Protein 3G16 (pdb70)

InterPro domains:
  IPR032710 NTF2-like domain superfamily [SSF54427] (7-124)
  IPR037401 SnoaL-like domain [PF12680] (15-118)

CATH classification: 3.10.450.50

B-factor: mean 20.7, std 8.96, range [9.07, 68.37]

Radius of gyration: 18.79 Å; Cα contacts (8 Å, |Δi|>4): 728; chains: 2; bounding box: 49×52×44 Å

Structure (mmCIF, N/CA/C/O backbone):
data_3G16
#
_entry.id   3G16
#
_cell.length_a   48.560
_cell.length_b   68.450
_cell.length_c   107.460
_cell.angle_alpha   90.000
_cell.angle_beta   90.000
_cell.angle_gamma   90.000
#
_symmetry.space_group_name_H-M   'P 21 21 21'
#
loop_
_entity.id
_entity.type
_entity.pdbx_description
1 polymer 'uncharacterized protein with cystatin-like fold'
2 non-polymer 'UNKNOWN LIGAND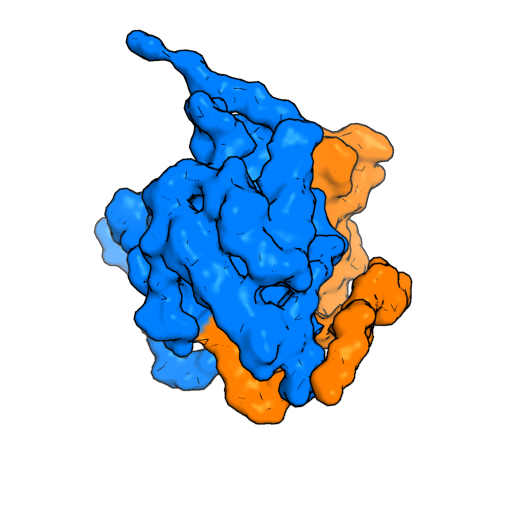'
3 non-polymer 'CHLORIDE ION'
4 non-polymer GLYCEROL
5 water water
#
loop_
_atom_site.group_PDB
_atom_site.id
_atom_site.type_symbol
_atom_site.label_atom_id
_atom_site.label_alt_id
_atom_site.label_comp_id
_atom_site.label_asym_id
_atom_site.label_entity_id
_atom_site.label_seq_id
_atom_site.pdbx_PDB_ins_code
_atom_site.Cartn_x
_atom_site.Cartn_y
_atom_site.Cartn_z
_atom_site.occupancy
_atom_site.B_iso_or_equiv
_atom_site.auth_seq_id
_atom_site.auth_comp_id
_atom_site.auth_asym_id
_atom_site.auth_atom_id
_atom_site.pdbx_PDB_model_num
ATOM 1 N N . GLY A 1 1 ? 45.809 68.222 -0.206 1.00 33.42 0 GLY A N 1
ATOM 2 C CA . GLY A 1 1 ? 44.365 68.563 -0.061 1.00 31.82 0 GLY A CA 1
ATOM 3 C C . GLY A 1 1 ? 43.438 67.517 -0.653 1.00 31.29 0 GLY A C 1
ATOM 4 O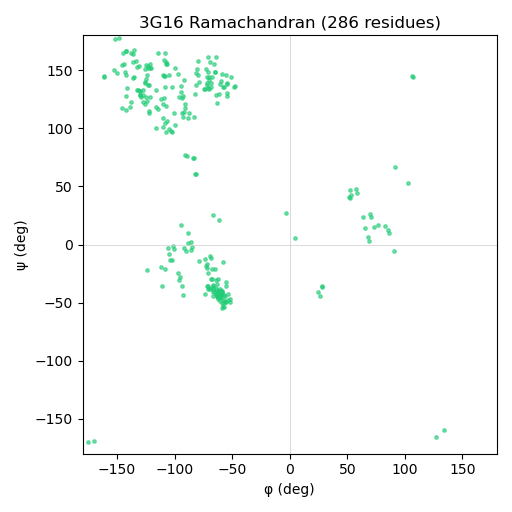 O . GLY A 1 1 ? 43.873 66.554 -1.271 1.00 31.10 0 GLY A O 1
ATOM 13 N N . THR A 1 3 ? 38.862 66.964 -1.797 1.00 24.37 2 THR A N 1
ATOM 14 C CA . THR A 1 3 ? 37.545 67.555 -1.936 1.00 22.98 2 THR A CA 1
ATOM 15 C C . THR A 1 3 ? 36.536 66.467 -1.560 1.00 22.40 2 THR A C 1
ATOM 16 O O . THR A 1 3 ? 36.514 65.392 -2.176 1.00 21.95 2 THR A O 1
ATOM 20 N N . ALA A 1 4 ? 35.757 66.681 -0.500 1.00 22.97 3 ALA A N 1
ATOM 21 C CA . ALA A 1 4 ? 34.772 65.701 -0.064 1.00 22.96 3 ALA A CA 1
ATOM 22 C C . ALA A 1 4 ? 33.718 65.515 -1.140 1.00 20.50 3 ALA A C 1
ATOM 23 O O . ALA A 1 4 ? 33.100 66.485 -1.542 1.00 22.10 3 ALA A O 1
ATOM 25 N N . PRO A 1 5 ? 33.523 64.274 -1.646 1.00 17.33 4 PRO A N 1
ATOM 26 C CA . PRO A 1 5 ? 32.451 64.126 -2.668 1.00 14.99 4 PRO A CA 1
ATOM 27 C C . PRO A 1 5 ? 31.074 64.519 -2.152 1.00 14.62 4 PRO A C 1
ATOM 28 O O . PRO A 1 5 ? 30.722 64.191 -1.018 1.00 14.68 4 PRO A O 1
ATOM 32 N N . THR A 1 6 ? 30.297 65.182 -3.008 1.00 13.08 5 THR A N 1
ATOM 33 C CA . THR A 1 6 ? 28.893 65.422 -2.732 1.00 14.40 5 THR A CA 1
ATOM 34 C C . THR A 1 6 ? 28.113 64.265 -3.340 1.00 13.71 5 THR A C 1
ATOM 35 O O . THR A 1 6 ? 28.115 64.078 -4.562 1.00 13.97 5 THR A O 1
ATOM 39 N N . LEU A 1 7 ? 27.500 63.496 -2.467 1.00 13.26 6 LEU A N 1
ATOM 40 C CA . LEU A 1 7 ? 26.603 62.433 -2.898 1.00 13.17 6 LEU A CA 1
ATOM 41 C C . LEU A 1 7 ? 25.268 63.071 -3.269 1.00 15.76 6 LEU A C 1
ATOM 42 O O . LEU A 1 7 ? 24.798 63.990 -2.566 1.00 16.03 6 LEU A O 1
ATOM 47 N N . SER A 1 8 ? 24.643 62.608 -4.345 1.00 14.13 7 SER A N 1
ATOM 48 C CA . SER A 1 8 ? 23.311 63.098 -4.691 1.00 15.03 7 SER A CA 1
ATOM 49 C C . SER A 1 8 ? 22.275 62.616 -3.700 1.00 15.76 7 SER A C 1
ATOM 50 O O . SER A 1 8 ? 22.437 61.585 -3.026 1.00 15.89 7 SER A O 1
ATOM 53 N N . ARG A 1 9 ? 21.171 63.337 -3.608 1.00 16.10 8 ARG A N 1
ATOM 54 C CA A ARG A 1 9 ? 20.047 62.939 -2.770 0.25 15.95 8 ARG A CA 1
ATOM 55 C CA B ARG A 1 9 ? 20.078 62.931 -2.752 0.25 16.35 8 ARG A CA 1
ATOM 56 C CA C ARG A 1 9 ? 20.095 62.896 -2.730 0.50 17.84 8 ARG A CA 1
ATOM 57 C C . ARG A 1 9 ? 19.570 61.552 -3.199 1.00 16.08 8 ARG A C 1
ATOM 58 O O . ARG A 1 9 ? 19.313 60.681 -2.391 1.00 16.01 8 ARG A O 1
ATOM 80 N N . ALA A 1 10 ? 19.421 61.375 -4.504 1.00 14.83 9 ALA A N 1
ATOM 81 C CA . ALA A 1 10 ? 18.941 60.113 -5.074 1.00 14.99 9 ALA A CA 1
ATOM 82 C C . ALA A 1 10 ? 19.832 58.941 -4.709 1.00 16.25 9 ALA A C 1
ATOM 83 O O . ALA A 1 10 ? 19.357 57.848 -4.449 1.00 15.57 9 ALA A O 1
ATOM 85 N N . ALA A 1 11 ? 21.143 59.157 -4.752 1.00 14.89 10 ALA A N 1
ATOM 86 C CA . ALA A 1 11 ? 22.079 58.087 -4.407 1.00 14.46 10 ALA A CA 1
ATOM 87 C C . ALA A 1 11 ? 21.910 57.632 -2.980 1.00 14.42 10 ALA A C 1
ATOM 88 O O . ALA A 1 11 ? 21.989 56.451 -2.677 1.00 14.84 10 ALA A O 1
ATOM 98 N N . GLU A 1 13 ? 19.214 58.040 -1.095 1.00 15.09 12 GLU A N 1
ATOM 99 C CA . GLU A 1 13 ? 17.908 57.409 -0.950 1.00 16.38 12 GLU A CA 1
ATOM 100 C C . GLU A 1 13 ? 17.947 55.971 -1.441 1.00 15.81 12 GLU A C 1
ATOM 101 O O . GLU A 1 13 ? 17.357 55.095 -0.824 1.00 15.61 12 GLU A O 1
ATOM 107 N N . LYS A 1 14 ? 18.630 55.721 -2.553 1.00 15.30 13 LYS A N 1
ATOM 108 C CA A LYS A 1 14 ? 18.717 54.386 -3.125 0.50 15.25 13 LYS A CA 1
ATOM 109 C CA B LYS A 1 14 ? 18.691 54.380 -3.117 0.50 16.23 13 LYS A CA 1
ATOM 110 C C . LYS A 1 14 ? 19.390 53.421 -2.173 1.00 14.66 13 LYS A C 1
ATOM 111 O O . LYS A 1 14 ? 18.916 52.287 -1.994 1.00 14.77 13 LYS A O 1
ATOM 122 N N . VAL A 1 15 ? 20.504 53.833 -1.553 1.00 14.74 14 VAL A N 1
ATOM 123 C CA . VAL A 1 15 ? 21.144 52.946 -0.593 1.00 12.97 14 VAL A CA 1
ATOM 124 C C . VAL A 1 15 ? 20.254 52.662 0.619 1.00 13.91 14 VAL A C 1
ATOM 125 O O . VAL A 1 15 ? 20.125 51.512 1.069 1.00 14.01 14 VAL A O 1
ATOM 129 N N . ILE A 1 16 ? 19.589 53.689 1.138 1.00 13.69 15 ILE A N 1
ATOM 130 C CA . ILE A 1 16 ? 18.714 53.509 2.289 1.00 13.35 15 ILE A CA 1
ATOM 131 C C . ILE A 1 16 ? 17.556 52.565 1.971 1.00 13.81 15 ILE A C 1
ATOM 132 O O . ILE A 1 16 ? 17.256 51.637 2.741 1.00 14.19 15 ILE A O 1
ATOM 137 N N . ARG A 1 17 ? 16.943 52.739 0.818 1.00 13.81 16 ARG A N 1
ATOM 138 C CA A ARG A 1 17 ? 15.818 51.886 0.519 0.50 13.35 16 ARG A CA 1
ATOM 139 C CA B ARG A 1 17 ? 15.833 51.894 0.458 0.50 14.94 16 ARG A CA 1
ATOM 140 C C . ARG A 1 17 ? 16.283 50.418 0.243 1.00 12.73 16 ARG A C 1
ATOM 141 O O . ARG A 1 17 ? 15.566 49.445 0.562 1.00 15.38 16 ARG A O 1
ATOM 156 N N . THR A 1 18 ? 17.456 50.269 -0.387 1.00 13.17 17 THR A N 1
ATOM 157 C CA . THR A 1 18 ? 17.997 48.946 -0.607 1.00 13.69 17 THR A CA 1
ATOM 158 C C . THR A 1 18 ? 18.238 48.251 0.759 1.00 13.71 17 THR A C 1
ATOM 159 O O . THR A 1 18 ? 18.009 47.079 0.952 1.00 14.31 17 THR A O 1
ATOM 163 N N . TYR A 1 19 ? 18.757 49.016 1.718 1.00 13.89 18 TYR A N 1
ATOM 164 C CA . TYR A 1 19 ? 19.044 48.528 3.051 1.00 13.76 18 TYR A CA 1
ATOM 165 C C . TYR A 1 19 ? 17.759 47.992 3.707 1.00 12.62 18 TYR A C 1
ATOM 166 O O . TYR A 1 19 ? 17.725 46.891 4.205 1.00 13.84 18 TYR A O 1
ATOM 175 N N . TYR A 1 20 ? 16.732 48.845 3.734 1.00 13.33 19 TYR A N 1
ATOM 176 C CA . TYR A 1 20 ? 15.441 48.442 4.330 1.00 13.82 19 TYR A CA 1
ATOM 177 C C . TYR A 1 20 ? 14.830 47.253 3.604 1.00 13.34 19 TYR A C 1
ATOM 178 O O . TYR A 1 20 ? 14.274 46.378 4.222 1.00 14.43 19 TYR A O 1
ATOM 187 N N . ASP A 1 21 ? 14.952 47.221 2.280 1.00 13.10 20 ASP A N 1
ATOM 188 C CA . ASP A 1 21 ? 14.494 46.047 1.513 1.00 13.62 20 ASP A CA 1
ATOM 189 C C . ASP A 1 21 ? 15.212 44.809 2.023 1.00 12.84 20 ASP A C 1
ATOM 190 O O . ASP A 1 21 ? 14.640 43.774 2.266 1.00 14.17 20 ASP A O 1
ATOM 195 N N . GLY A 1 22 ? 16.520 44.918 2.119 1.00 14.78 21 GLY A N 1
ATOM 196 C CA . GLY A 1 22 ? 17.333 43.811 2.589 1.00 14.70 21 GLY A CA 1
ATOM 197 C C . GLY A 1 22 ? 16.966 43.360 3.989 1.00 14.31 21 GLY A C 1
ATOM 198 O O . GLY A 1 22 ? 16.977 42.168 4.295 1.00 13.91 21 GLY A O 1
ATOM 199 N N . CYS A 1 23 ? 16.679 44.327 4.851 1.00 14.81 22 CYS A N 1
ATOM 200 C CA . CYS A 1 23 ? 16.193 43.994 6.192 1.00 14.00 22 CYS A CA 1
ATOM 201 C C . CYS A 1 23 ? 14.924 43.147 6.110 1.00 13.69 22 CYS A C 1
ATOM 202 O O . CYS A 1 23 ? 14.849 42.065 6.672 1.00 13.93 22 CYS A O 1
ATOM 205 N N . ASN A 1 24 ? 13.917 43.630 5.371 1.00 13.38 23 ASN A N 1
ATOM 206 C CA . ASN A 1 24 ? 12.658 42.875 5.298 1.00 13.27 23 ASN A CA 1
ATOM 207 C C . ASN A 1 24 ? 12.808 41.522 4.640 1.00 12.95 23 ASN A C 1
ATOM 208 O O . ASN A 1 24 ? 12.112 40.575 4.983 1.00 13.05 23 ASN A O 1
ATOM 213 N N . GLU A 1 25 ? 13.753 41.436 3.700 1.00 12.63 24 GLU A N 1
ATOM 214 C CA . GLU A 1 25 ? 14.016 40.209 2.947 1.00 14.58 24 GLU A CA 1
ATOM 215 C C . GLU A 1 25 ? 14.964 39.267 3.681 1.00 16.06 24 GLU A C 1
ATOM 216 O O . GLU A 1 25 ? 15.256 38.164 3.156 1.00 16.54 24 GLU A O 1
ATOM 222 N N . ALA A 1 26 ? 15.460 39.670 4.843 1.00 15.27 25 ALA A N 1
ATOM 223 C CA . ALA A 1 26 ? 16.417 38.837 5.556 1.00 16.20 25 ALA A CA 1
ATOM 224 C C . ALA A 1 26 ? 17.580 38.431 4.639 1.00 17.33 25 ALA A C 1
ATOM 225 O O . ALA A 1 26 ? 18.035 37.297 4.635 1.00 17.82 25 ALA A O 1
ATOM 227 N N . ASP A 1 27 ? 18.047 39.371 3.829 1.00 16.19 26 ASP A N 1
ATOM 228 C CA . ASP A 1 27 ? 19.094 39.131 2.818 1.00 15.75 26 ASP A CA 1
ATOM 229 C C . ASP A 1 27 ? 20.357 39.778 3.303 1.00 16.59 26 ASP A C 1
ATOM 230 O O . ASP A 1 27 ? 20.551 40.989 3.134 1.00 15.35 26 ASP A O 1
ATOM 235 N N . GLU A 1 28 ? 21.228 39.000 3.930 1.00 16.29 27 GLU A N 1
ATOM 236 C CA A GLU A 1 28 ? 22.458 39.539 4.509 0.50 15.88 27 GLU A CA 1
ATOM 237 C CA B GLU A 1 28 ? 22.465 39.534 4.490 0.50 17.22 27 GLU A CA 1
ATOM 238 C C . GLU A 1 28 ? 23.367 40.164 3.464 1.00 16.04 27 GLU A C 1
ATOM 239 O O . GLU A 1 28 ? 23.892 41.249 3.688 1.00 16.41 27 GLU A O 1
ATOM 250 N N . ALA A 1 29 ? 23.529 39.512 2.328 1.00 16.97 28 ALA A N 1
ATOM 251 C CA . ALA A 1 29 ? 24.373 40.070 1.283 1.00 16.61 28 ALA A CA 1
ATOM 252 C C . ALA A 1 29 ? 23.875 41.440 0.808 1.00 16.85 28 ALA A C 1
ATOM 253 O O . ALA A 1 29 ? 24.655 42.372 0.599 1.00 16.58 28 ALA A O 1
ATOM 255 N N . LYS A 1 30 ? 22.565 41.566 0.637 1.00 16.26 29 LYS A N 1
ATOM 256 C CA A LYS A 1 30 ? 21.988 42.826 0.168 0.50 15.18 29 LYS A CA 1
ATOM 257 C CA B LYS A 1 30 ? 21.988 42.793 0.179 0.50 15.60 29 LYS A CA 1
ATOM 258 C C . LYS A 1 30 ? 22.243 43.905 1.209 1.00 15.54 29 LYS A C 1
ATOM 259 O O . LYS A 1 30 ? 22.662 45.027 0.859 1.00 16.52 29 LYS A O 1
ATOM 278 N N . ILE A 1 32 ? 24.636 44.005 3.575 1.00 14.83 31 ILE A N 1
ATOM 279 C CA . ILE A 1 32 ? 26.054 44.270 3.713 1.00 14.84 31 ILE A CA 1
ATOM 280 C C . ILE A 1 32 ? 26.563 45.227 2.640 1.00 14.65 31 ILE A C 1
ATOM 281 O O . ILE A 1 32 ? 27.431 46.081 2.902 1.00 15.60 31 ILE A O 1
ATOM 286 N N . ALA A 1 33 ? 25.998 45.107 1.434 1.00 15.76 32 ALA A N 1
ATOM 287 C CA . ALA A 1 33 ? 26.410 45.940 0.299 1.00 16.83 32 ALA A CA 1
ATOM 288 C C . ALA A 1 33 ? 26.029 47.411 0.451 1.00 14.85 32 ALA A C 1
ATOM 289 O O . ALA A 1 33 ? 26.485 48.261 -0.315 1.00 17.45 32 ALA A O 1
ATOM 291 N N . CYS A 1 34 ? 25.185 47.715 1.446 1.00 13.28 33 CYS A N 1
ATOM 292 C CA . CYS A 1 34 ? 24.789 49.090 1.670 1.00 14.46 33 CYS A CA 1
ATOM 293 C C . CYS A 1 34 ? 25.675 49.862 2.633 1.00 14.14 33 CYS A C 1
ATOM 294 O O . CYS A 1 34 ? 25.452 51.049 2.864 1.00 14.43 33 CYS A O 1
ATOM 297 N N . PHE A 1 35 ? 26.631 49.149 3.231 1.00 14.44 34 PHE A N 1
ATOM 298 C CA . PHE A 1 35 ? 27.523 49.713 4.234 1.00 13.50 34 PHE A CA 1
ATOM 299 C C . PHE A 1 35 ? 28.990 49.603 3.916 1.00 15.24 34 PHE A C 1
ATOM 300 O O . PHE A 1 35 ? 29.404 48.656 3.245 1.00 14.89 34 PHE A O 1
ATOM 308 N N . VAL A 1 36 ? 29.791 50.509 4.441 1.00 15.20 35 VAL A N 1
ATOM 309 C CA . VAL A 1 36 ? 31.228 50.251 4.515 1.00 15.14 35 VAL A CA 1
ATOM 310 C C . VAL A 1 36 ? 31.378 49.049 5.489 1.00 15.84 35 VAL A C 1
ATOM 311 O O . VAL A 1 36 ? 30.599 48.907 6.439 1.00 14.65 35 VAL A O 1
ATOM 315 N N . PRO A 1 37 ? 32.383 48.196 5.298 1.00 15.60 36 PRO A N 1
ATOM 316 C CA . PRO A 1 37 ? 32.502 46.992 6.155 1.00 15.79 36 PRO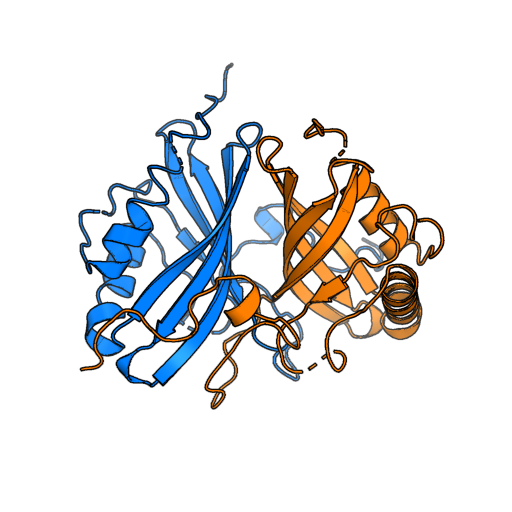 A CA 1
ATOM 317 C C . PRO A 1 37 ? 32.536 47.256 7.640 1.00 15.39 36 PRO A C 1
ATOM 318 O O . PRO A 1 37 ? 31.982 46.449 8.420 1.00 17.93 36 PRO A O 1
ATOM 322 N N . GLU A 1 38 ? 33.154 48.344 8.038 1.00 16.16 37 GLU A N 1
ATOM 323 C CA . GLU A 1 38 ? 33.311 48.678 9.435 1.00 17.34 37 GLU A CA 1
ATOM 324 C C . GLU A 1 38 ? 32.155 49.489 10.029 1.00 16.83 37 GLU A C 1
ATOM 325 O O . GLU A 1 38 ? 32.279 49.986 11.163 1.00 16.72 37 GLU A O 1
ATOM 331 N N . ALA A 1 39 ? 31.055 49.639 9.297 1.00 15.86 38 ALA A N 1
ATOM 332 C CA . ALA A 1 39 ? 29.952 50.433 9.799 1.00 15.27 38 ALA A CA 1
ATOM 333 C C . ALA A 1 39 ? 29.472 49.935 11.162 1.00 15.12 38 ALA A C 1
ATOM 334 O O . ALA A 1 39 ? 29.477 48.734 11.436 1.00 15.56 38 ALA A O 1
ATOM 336 N N . VAL A 1 40 ? 29.041 50.884 11.981 1.00 14.74 39 VAL A N 1
ATOM 337 C CA . VAL A 1 40 ? 28.509 50.580 13.323 1.00 14.27 39 VAL A CA 1
ATOM 338 C C . VAL A 1 40 ? 27.077 51.118 13.420 1.00 15.63 39 VAL A C 1
ATOM 339 O O . VAL A 1 40 ? 26.764 52.231 12.974 1.00 14.98 39 VAL A O 1
ATOM 343 N N . HIS A 1 41 ? 26.195 50.321 14.009 1.00 14.67 40 HIS A N 1
ATOM 344 C CA . HIS A 1 41 ? 24.817 50.739 14.343 1.00 13.11 40 HIS A CA 1
ATOM 345 C C . HIS A 1 41 ? 24.736 50.875 15.862 1.00 14.28 40 HIS A C 1
ATOM 346 O O . HIS A 1 41 ? 25.124 49.950 16.615 1.00 14.33 40 HIS A O 1
ATOM 353 N N . TYR A 1 42 ? 24.290 52.036 16.329 1.00 13.21 41 TYR A N 1
ATOM 354 C CA . TYR A 1 42 ? 24.099 52.318 17.749 1.00 13.12 41 TYR A CA 1
ATOM 355 C C . TYR A 1 42 ? 22.618 52.351 18.045 1.00 13.25 41 TYR A C 1
ATOM 356 O O . TYR A 1 42 ? 21.779 52.708 17.189 1.00 13.63 41 TYR A O 1
ATOM 365 N N . PHE A 1 43 ? 22.326 52.086 19.323 1.00 14.51 42 PHE A N 1
ATOM 366 C CA . PHE A 1 43 ? 20.962 52.000 19.850 1.00 14.50 42 PHE A CA 1
ATOM 367 C C . PHE A 1 43 ? 20.936 52.603 21.236 1.00 14.92 42 PHE A C 1
ATOM 368 O O . PHE A 1 43 ? 21.973 52.771 21.841 1.00 14.46 42 PHE A O 1
ATOM 376 N N . PRO A 1 44 ? 19.726 52.855 21.741 1.00 14.50 43 PRO A N 1
ATOM 377 C CA . PRO A 1 44 ? 19.705 53.274 23.143 1.00 14.96 43 PRO A CA 1
ATOM 378 C C . PRO A 1 44 ? 20.486 52.324 24.040 1.00 16.52 43 PRO A C 1
ATOM 379 O O . PRO A 1 44 ? 20.422 51.088 23.838 1.00 16.06 43 PRO A O 1
ATOM 383 N N . ALA A 1 45 ? 21.161 52.833 25.062 1.00 17.46 44 ALA A N 1
ATOM 384 C CA . ALA A 1 45 ? 21.899 51.953 25.987 1.00 19.36 44 ALA A CA 1
ATOM 385 C C . ALA A 1 45 ? 20.846 51.022 26.619 1.00 17.86 44 ALA A C 1
ATOM 386 O O . ALA A 1 45 ? 19.694 51.427 26.914 1.00 19.28 44 ALA A O 1
ATOM 388 N N . GLY A 1 46 ? 21.214 49.765 26.725 1.00 17.64 45 GLY A N 1
ATOM 389 C CA . GLY A 1 46 ? 20.345 48.742 27.274 1.00 17.33 45 GLY A CA 1
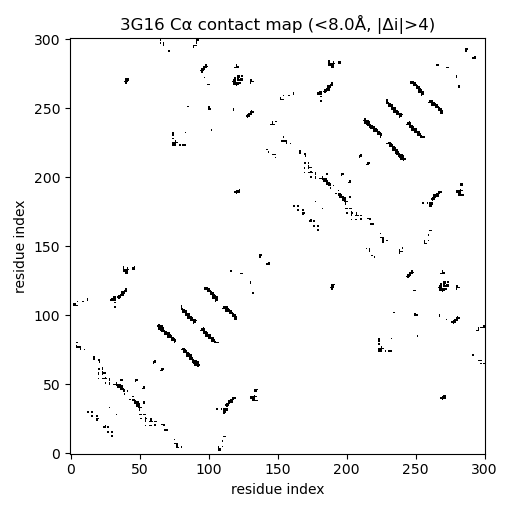ATOM 390 C C . GLY A 1 46 ? 19.735 47.878 26.211 1.00 18.87 45 GLY A C 1
ATOM 391 O O . GLY A 1 46 ? 19.143 46.833 26.534 1.00 21.59 45 GLY A O 1
ATOM 400 N N . TYR A 1 48 ? 19.947 45.402 22.906 1.00 17.24 47 TYR A N 1
ATOM 401 C CA . TYR A 1 48 ? 20.631 44.462 22.039 1.00 18.97 47 TYR A CA 1
ATOM 402 C C . TYR A 1 48 ? 22.057 44.247 22.494 1.00 18.90 47 TYR A C 1
ATOM 403 O O . TYR A 1 48 ? 22.922 43.922 21.673 1.00 19.92 47 TYR A O 1
ATOM 412 N N . GLY A 1 49 ? 22.315 44.427 23.778 1.00 18.44 48 GLY A N 1
ATOM 413 C CA . GLY A 1 49 ? 23.624 44.270 24.388 1.00 19.50 48 GLY A CA 1
ATOM 414 C C . GLY A 1 49 ? 24.692 45.259 24.033 1.00 18.18 48 GLY A C 1
ATOM 415 O O . GLY A 1 49 ? 25.814 45.144 24.464 1.00 20.67 48 GLY A O 1
ATOM 416 N N . GLY A 1 50 ? 24.320 46.306 23.272 1.00 16.77 49 GLY A N 1
ATOM 417 C CA . GLY A 1 50 ? 25.274 47.293 22.823 1.00 16.25 49 GLY A CA 1
ATOM 418 C C . GLY A 1 50 ? 25.195 47.473 21.309 1.00 13.87 49 GLY A C 1
ATOM 419 O O . GLY A 1 50 ? 24.243 47.077 20.673 1.00 15.94 49 GLY A O 1
ATOM 420 N N . ALA A 1 51 ? 26.224 48.117 20.785 1.00 14.29 50 ALA A N 1
ATOM 421 C CA . ALA A 1 51 ? 26.243 48.460 19.348 1.00 15.00 50 ALA A CA 1
ATOM 422 C C . ALA A 1 51 ? 26.433 47.213 18.514 1.00 15.26 50 ALA A C 1
ATOM 423 O O . ALA A 1 51 ? 26.895 46.146 18.987 1.00 14.01 50 ALA A O 1
ATOM 425 N N . PHE A 1 52 ? 26.087 47.343 17.240 1.00 13.49 51 PHE A N 1
ATOM 426 C CA . PHE A 1 52 ? 26.344 46.290 16.230 1.00 14.56 51 PHE A CA 1
ATOM 427 C C . PHE A 1 52 ? 27.599 46.724 15.463 1.00 14.66 51 PHE A C 1
ATOM 428 O O . PHE A 1 52 ? 27.599 47.731 14.726 1.00 14.38 51 PHE A O 1
ATOM 436 N N . ARG A 1 53 ? 28.669 45.988 15.615 1.00 14.25 52 ARG A N 1
ATOM 437 C CA . ARG A 1 53 ? 29.965 46.379 15.058 1.00 13.61 52 ARG A CA 1
ATOM 438 C C . ARG A 1 53 ? 30.282 45.675 13.758 1.00 15.17 52 ARG A C 1
ATOM 439 O O . ARG A 1 53 ? 30.635 44.490 13.753 1.00 15.43 52 ARG A O 1
ATOM 447 N N . GLY A 1 54 ? 30.122 46.402 12.656 1.00 14.50 53 GLY A N 1
ATOM 448 C CA . GLY A 1 54 ? 30.434 45.897 11.351 1.00 15.89 53 GLY A CA 1
ATOM 449 C C . GLY A 1 54 ? 29.207 45.567 10.540 1.00 15.14 53 GLY A C 1
ATOM 450 O O . GLY A 1 54 ? 28.170 45.119 11.054 1.00 15.06 53 GLY A O 1
ATOM 451 N N . ALA A 1 55 ? 29.286 45.799 9.230 1.00 14.59 54 ALA A N 1
ATOM 452 C CA . ALA A 1 55 ? 28.165 45.526 8.353 1.00 13.61 54 ALA A CA 1
ATOM 453 C C . ALA A 1 55 ? 27.637 44.100 8.484 1.00 14.84 54 ALA A C 1
ATOM 454 O O . ALA A 1 55 ? 26.430 43.861 8.420 1.00 15.67 54 ALA A O 1
ATOM 456 N N . ALA A 1 56 ? 28.560 43.131 8.565 1.00 15.11 55 ALA A N 1
ATOM 457 C CA . ALA A 1 56 ? 28.139 41.724 8.607 1.00 15.81 55 ALA A CA 1
ATOM 458 C C . ALA A 1 56 ? 27.316 41.439 9.853 1.00 16.05 55 ALA A C 1
ATOM 459 O O . ALA A 1 56 ? 26.428 40.595 9.852 1.00 16.91 55 ALA A O 1
ATOM 461 N N . GLN A 1 57 ? 27.657 42.106 10.935 1.00 15.72 56 GLN A N 1
ATOM 462 C CA . GLN A 1 57 ? 26.963 41.930 12.207 1.00 16.49 56 GLN A CA 1
ATOM 463 C C . GLN A 1 57 ? 25.583 42.577 12.183 1.00 16.06 56 GLN A C 1
ATOM 464 O O . GLN A 1 57 ? 24.599 42.016 12.690 1.00 15.62 56 GLN A O 1
ATOM 470 N N . ILE A 1 58 ? 25.486 43.784 11.624 1.00 14.60 57 ILE A N 1
ATOM 471 C CA . ILE A 1 58 ? 24.190 44.423 11.468 1.00 14.43 57 ILE A CA 1
ATOM 472 C C . ILE A 1 58 ? 23.302 43.485 10.670 1.00 14.91 57 ILE A C 1
ATOM 473 O O . ILE A 1 58 ? 22.170 43.199 11.072 1.00 13.92 57 ILE A O 1
ATOM 478 N N . ALA A 1 59 ? 23.798 42.971 9.539 1.00 13.95 58 ALA A N 1
ATOM 479 C CA . ALA A 1 59 ? 23.006 42.140 8.660 1.00 13.86 58 ALA A CA 1
ATOM 480 C C . ALA A 1 59 ? 22.565 40.839 9.333 1.00 14.01 58 ALA A C 1
ATOM 481 O O . ALA A 1 59 ? 21.411 40.422 9.223 1.00 14.69 58 ALA A O 1
ATOM 483 N N . HIS A 1 60 ? 23.499 40.197 10.045 1.00 14.46 59 HIS A N 1
ATOM 484 C CA . HIS A 1 60 ? 23.184 38.931 10.695 1.00 14.99 59 HIS A CA 1
ATOM 485 C C . HIS A 1 60 ? 22.101 39.123 11.750 1.00 13.38 59 HIS A C 1
ATOM 486 O O . HIS A 1 60 ? 21.175 38.292 11.875 1.00 14.55 59 HIS A O 1
ATOM 493 N N . ARG A 1 61 ? 22.215 40.204 12.523 1.00 13.23 60 ARG A N 1
ATOM 494 C CA . ARG A 1 61 ? 21.288 40.421 13.618 1.00 13.71 60 ARG A CA 1
ATOM 495 C C . ARG A 1 61 ? 19.893 40.775 13.105 1.00 13.66 60 ARG A C 1
ATOM 496 O O . ARG A 1 61 ? 18.903 40.283 13.632 1.00 14.76 60 ARG A O 1
ATOM 504 N N . TRP A 1 62 ? 19.805 41.539 12.022 1.00 13.47 61 TRP A N 1
ATOM 505 C CA . TRP A 1 62 ? 18.477 41.802 11.459 1.00 13.47 61 TRP A CA 1
ATOM 506 C C . TRP A 1 62 ? 17.923 40.534 10.816 1.00 14.52 61 TRP A C 1
ATOM 507 O O . TRP A 1 62 ? 16.727 40.292 10.909 1.00 14.34 61 TRP A O 1
ATOM 518 N N . ARG A 1 63 ? 18.740 39.681 10.185 1.00 13.69 62 ARG A N 1
ATOM 519 C CA . ARG A 1 63 ? 18.230 38.445 9.648 1.00 14.75 62 ARG A CA 1
ATOM 520 C C . ARG A 1 63 ? 17.626 37.607 10.789 1.00 14.16 62 ARG A C 1
ATOM 521 O O . ARG A 1 63 ? 16.530 37.045 10.642 1.00 14.01 62 ARG A O 1
ATOM 529 N N . THR A 1 64 ? 18.289 37.554 11.936 1.00 14.01 63 THR A N 1
ATOM 530 C CA A THR A 1 64 ? 17.805 36.840 13.103 0.50 14.12 63 THR A CA 1
ATOM 531 C CA B THR A 1 64 ? 17.730 36.762 13.041 0.50 13.84 63 THR A CA 1
ATOM 532 C C . THR A 1 64 ? 16.450 37.395 13.551 1.00 13.92 63 THR A C 1
ATOM 533 O O . THR A 1 64 ? 15.532 36.654 13.916 1.00 14.97 63 THR A O 1
ATOM 540 N N . ALA A 1 65 ? 16.348 38.719 13.534 1.00 13.29 64 ALA A N 1
ATOM 541 C CA . ALA A 1 65 ? 15.118 39.370 13.964 1.00 12.73 64 ALA A CA 1
ATOM 542 C C . ALA A 1 65 ? 13.962 38.983 13.063 1.00 14.20 64 ALA A C 1
ATOM 543 O O . ALA A 1 65 ? 12.834 38.725 13.539 1.00 14.46 64 ALA A O 1
ATOM 545 N N . VAL A 1 66 ? 14.180 38.990 11.759 1.00 14.01 65 VAL A N 1
ATOM 546 C CA . VAL A 1 66 ? 13.096 38.572 10.857 1.00 14.25 65 VAL A CA 1
ATOM 547 C C . VAL A 1 66 ? 12.657 37.135 11.151 1.00 14.31 65 VAL A C 1
ATOM 548 O O . VAL A 1 66 ? 11.468 36.816 11.228 1.00 15.51 65 VAL A O 1
ATOM 552 N N . GLU A 1 67 ? 13.641 36.259 11.347 1.00 15.93 66 GLU A N 1
ATOM 553 C CA . GLU A 1 67 ? 13.338 34.845 11.555 1.00 18.46 66 GLU A CA 1
ATOM 554 C C . GLU A 1 67 ? 12.617 34.596 12.835 1.00 18.60 66 GLU A C 1
ATOM 555 O O . GLU A 1 67 ? 11.655 33.783 12.872 1.00 23.49 66 GLU A O 1
ATOM 561 N N . THR A 1 68 ? 13.032 35.276 13.889 1.00 18.25 67 THR A N 1
ATOM 562 C CA . THR A 1 68 ? 12.474 34.990 15.223 1.00 20.98 67 THR A CA 1
ATOM 563 C C . THR A 1 68 ? 11.294 35.855 15.619 1.00 21.03 67 THR A C 1
ATOM 564 O O . THR A 1 68 ? 10.375 35.380 16.297 1.00 23.71 67 THR A O 1
ATOM 568 N N . LEU A 1 69 ? 11.302 37.126 15.209 1.00 17.72 68 LEU A N 1
ATOM 569 C CA . LEU A 1 69 ? 10.258 38.054 15.587 1.00 17.36 68 LEU A CA 1
ATOM 570 C C . LEU A 1 69 ? 9.260 38.339 14.452 1.00 15.55 68 LEU A C 1
ATOM 571 O O . LEU A 1 69 ? 8.203 38.917 14.699 1.00 17.10 68 LEU A O 1
ATOM 576 N N . GLY A 1 70 ? 9.596 37.958 13.239 1.00 15.55 69 GLY A N 1
ATOM 577 C CA . GLY A 1 70 ? 8.798 38.356 12.092 1.00 15.04 69 GLY A CA 1
ATOM 578 C C . GLY A 1 70 ? 8.949 39.850 11.803 1.00 14.35 69 GLY A C 1
ATOM 579 O O . GLY A 1 70 ? 8.049 40.466 11.188 1.00 13.92 69 GLY A O 1
ATOM 580 N N . SER A 1 71 ? 10.057 40.465 12.224 1.00 13.20 70 SER A N 1
ATOM 581 C CA . SER A 1 71 ? 10.292 41.877 12.057 1.00 12.14 70 SER A CA 1
ATOM 582 C C . SER A 1 71 ? 10.013 42.339 10.628 1.00 13.74 70 SER A C 1
ATOM 583 O O . SER A 1 71 ? 10.358 41.682 9.672 1.00 14.39 70 SER A O 1
ATOM 586 N N . TYR A 1 72 ? 9.325 43.463 10.538 1.00 13.81 71 TYR A N 1
ATOM 587 C CA . TYR A 1 72 ? 9.079 44.114 9.247 1.00 13.55 71 TYR A CA 1
ATOM 588 C C . TYR A 1 72 ? 9.186 45.590 9.517 1.00 14.10 71 TYR A C 1
ATOM 589 O O . TYR A 1 72 ? 8.546 46.120 10.428 1.00 14.11 71 TYR A O 1
ATOM 598 N N . TRP A 1 73 ? 10.000 46.280 8.736 1.00 14.09 72 TRP A N 1
ATOM 599 C CA . TRP A 1 73 ? 10.254 47.691 8.914 1.00 14.02 72 TRP A CA 1
ATOM 600 C C . TRP A 1 73 ? 9.638 48.525 7.802 1.00 15.48 72 TRP A C 1
ATOM 601 O O . TRP A 1 73 ? 9.672 48.146 6.637 1.00 15.99 72 TRP A O 1
ATOM 612 N N . THR A 1 74 ? 9.195 49.710 8.150 1.00 13.56 73 THR A N 1
ATOM 613 C CA . THR A 1 74 ? 8.733 50.692 7.200 1.00 13.63 73 THR A CA 1
ATOM 614 C C . THR A 1 74 ? 9.499 51.995 7.365 1.00 14.70 73 THR A C 1
ATOM 615 O O . THR A 1 74 ? 9.875 52.388 8.493 1.00 14.32 73 THR A O 1
ATOM 619 N N . ILE A 1 75 ? 9.721 52.684 6.239 1.00 15.36 74 ILE A N 1
ATOM 620 C CA . ILE A 1 75 ? 10.298 54.018 6.214 1.00 14.93 74 ILE A CA 1
ATOM 621 C C . ILE A 1 75 ? 9.106 54.951 6.211 1.00 16.00 74 ILE A C 1
ATOM 622 O O . ILE A 1 75 ? 8.332 54.964 5.247 1.00 16.57 74 ILE A O 1
ATOM 627 N N . ASP A 1 76 ? 8.934 55.696 7.288 1.00 15.07 75 ASP A N 1
ATOM 628 C CA . ASP A 1 76 ? 7.799 56.590 7.438 1.00 14.87 75 ASP A CA 1
ATOM 629 C C . ASP A 1 76 ? 8.096 58.033 7.052 1.00 15.48 75 ASP A C 1
ATOM 630 O O . ASP A 1 76 ? 7.199 58.780 6.647 1.00 17.88 75 ASP A O 1
ATOM 635 N N . ALA A 1 77 ? 9.335 58.460 7.227 1.00 15.33 76 ALA A N 1
ATOM 636 C CA . ALA A 1 77 ? 9.781 59.785 6.782 1.00 16.44 76 ALA A CA 1
ATOM 637 C C . ALA A 1 77 ? 11.235 59.656 6.456 1.00 15.83 76 ALA A C 1
ATOM 638 O O . ALA A 1 77 ? 11.956 58.880 7.087 1.00 15.36 76 ALA A O 1
ATOM 640 N N . LEU A 1 78 ? 11.703 60.408 5.483 1.00 16.02 77 LEU A N 1
ATOM 641 C CA . LEU A 1 78 ? 13.079 60.323 5.030 1.00 16.49 77 LEU A CA 1
ATOM 642 C C . LEU A 1 78 ? 13.594 61.734 4.773 1.00 17.95 77 LEU A C 1
ATOM 643 O O . LEU A 1 78 ? 13.034 62.446 3.931 1.00 19.03 77 LEU A O 1
ATOM 648 N N . VAL A 1 79 ? 14.617 62.158 5.497 1.00 15.37 78 VAL A N 1
ATOM 649 C CA . VAL A 1 79 ? 15.182 63.493 5.425 1.00 15.64 78 VAL A CA 1
ATOM 650 C C . VAL A 1 79 ? 16.603 63.334 4.915 1.00 16.86 78 VAL A C 1
ATOM 651 O O . VAL A 1 79 ? 17.383 62.613 5.512 1.00 16.56 78 VAL A O 1
ATOM 655 N N . ILE A 1 80 ? 16.914 63.915 3.767 1.00 17.28 79 ILE A N 1
ATOM 656 C CA . ILE A 1 80 ? 18.216 63.741 3.139 1.00 17.12 79 ILE A CA 1
ATOM 657 C C . ILE A 1 80 ? 18.928 65.069 2.950 1.00 15.47 79 ILE A C 1
ATOM 658 O O . ILE A 1 80 ? 18.371 66.017 2.387 1.00 17.56 79 ILE A O 1
ATOM 663 N N . ASP A 1 81 ? 20.159 65.123 3.446 1.00 14.84 80 ASP A N 1
ATOM 664 C CA . ASP A 1 81 ? 20.968 66.360 3.443 1.00 14.62 80 ASP A CA 1
ATOM 665 C C . ASP A 1 81 ? 22.224 66.164 2.568 1.00 14.73 80 ASP A C 1
ATOM 666 O O . ASP A 1 81 ? 23.237 65.587 3.005 1.00 15.79 80 ASP A O 1
ATOM 671 N N . ALA A 1 82 ? 22.165 66.681 1.330 1.00 13.96 81 ALA A N 1
ATOM 672 C CA . ALA A 1 82 ? 23.329 66.561 0.455 1.00 15.05 81 ALA A CA 1
ATOM 673 C C . ALA A 1 82 ? 24.499 67.465 0.866 1.00 15.24 81 ALA A C 1
ATOM 674 O O . ALA A 1 82 ? 25.611 67.256 0.426 1.00 16.48 81 ALA A O 1
ATOM 676 N N . GLU A 1 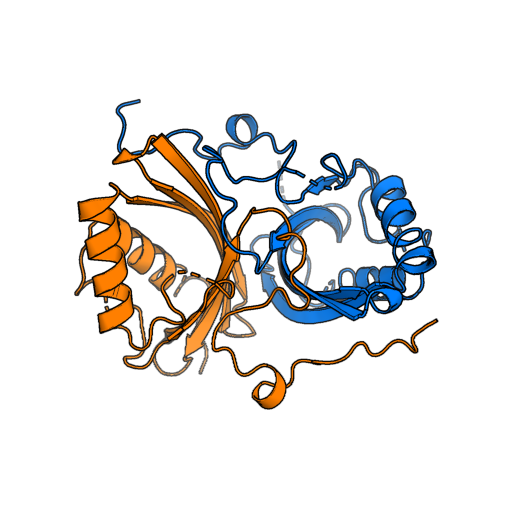83 ? 24.276 68.471 1.695 1.00 15.19 82 GLU A N 1
ATOM 677 C CA . GLU A 1 83 ? 25.376 69.303 2.133 1.00 16.77 82 GLU A CA 1
ATOM 678 C C . GLU A 1 83 ? 26.280 68.540 3.078 1.00 16.75 82 GLU A C 1
ATOM 679 O O . GLU A 1 83 ? 27.480 68.687 3.023 1.00 18.27 82 GLU A O 1
ATOM 685 N N . THR A 1 84 ? 25.685 67.724 3.936 1.00 15.45 83 THR A N 1
ATOM 686 C CA . THR A 1 84 ? 26.427 66.989 4.964 1.00 14.91 83 THR A CA 1
ATOM 687 C C . THR A 1 84 ? 26.626 65.500 4.669 1.00 15.47 83 THR A C 1
ATOM 688 O O . THR A 1 84 ? 27.303 64.805 5.402 1.00 15.90 83 THR A O 1
ATOM 692 N N . ALA A 1 85 ? 25.977 65.012 3.617 1.00 14.34 84 ALA A N 1
ATOM 693 C CA . ALA A 1 85 ? 25.996 63.591 3.288 1.00 13.77 84 ALA A CA 1
ATOM 694 C C . ALA A 1 85 ? 25.473 62.777 4.474 1.00 15.17 84 ALA A C 1
ATOM 695 O O . ALA A 1 85 ? 26.068 61.781 4.912 1.00 14.89 84 ALA A O 1
ATOM 697 N N . GLU A 1 86 ? 24.338 63.230 4.995 1.00 15.33 85 GLU A N 1
ATOM 698 C CA . GLU A 1 86 ? 23.685 62.568 6.103 1.00 15.85 85 GLU A CA 1
ATOM 699 C C . GLU A 1 86 ? 22.207 62.492 5.812 1.00 15.10 85 GLU A C 1
ATOM 700 O O . GLU A 1 86 ? 21.677 63.273 4.976 1.00 16.29 85 GLU A O 1
ATOM 706 N N . ALA A 1 87 ? 21.538 61.542 6.454 1.00 15.09 86 ALA A N 1
ATOM 707 C CA . ALA A 1 87 ? 20.101 61.389 6.363 1.00 15.08 86 ALA A CA 1
ATOM 708 C C . ALA A 1 87 ? 19.522 61.086 7.735 1.00 14.46 86 ALA A C 1
ATOM 709 O O . ALA A 1 87 ? 20.222 60.748 8.673 1.00 15.22 86 ALA A O 1
ATOM 711 N N . ALA A 1 88 ? 18.214 61.228 7.831 1.00 14.72 87 ALA A N 1
ATOM 712 C CA . ALA A 1 88 ? 17.490 60.823 9.024 1.00 14.79 87 ALA A CA 1
ATOM 713 C C . ALA A 1 88 ? 16.247 60.094 8.524 1.00 15.05 87 ALA A C 1
ATOM 714 O O . ALA A 1 88 ? 15.635 60.453 7.527 1.00 15.78 87 ALA A O 1
ATOM 716 N N . ILE A 1 89 ? 15.868 59.056 9.249 1.00 15.05 88 ILE A N 1
ATOM 717 C CA . ILE A 1 89 ? 14.756 58.192 8.880 1.00 15.01 88 ILE A CA 1
ATOM 718 C C . ILE A 1 89 ? 13.826 58.034 10.079 1.00 14.10 88 ILE A C 1
ATOM 719 O O . ILE A 1 89 ? 14.312 57.681 11.188 1.00 15.18 88 ILE A O 1
ATOM 724 N N . GLU A 1 90 ? 12.529 58.269 9.910 1.00 13.32 89 GLU A N 1
ATOM 725 C CA . GLU A 1 90 ? 11.518 57.923 10.920 1.00 14.94 89 GLU A CA 1
ATOM 726 C C . GLU A 1 90 ? 11.006 56.581 10.460 1.00 13.98 89 GLU A C 1
ATOM 727 O O . GLU A 1 90 ? 10.691 56.429 9.275 1.00 14.21 89 GLU A O 1
ATOM 733 N N . TRP A 1 91 ? 11.014 55.599 11.352 1.00 13.33 90 TRP A N 1
ATOM 734 C CA . TRP A 1 91 ? 10.733 54.235 10.977 1.00 13.90 90 TRP A CA 1
ATOM 735 C C . TRP A 1 91 ? 9.782 53.528 11.943 1.00 13.44 90 TRP A C 1
ATOM 736 O O . TRP A 1 91 ? 9.546 54.000 13.073 1.00 13.96 90 TRP A O 1
ATOM 747 N N . THR A 1 92 ? 9.287 52.379 11.519 1.00 13.96 91 THR A N 1
ATOM 748 C CA . THR A 1 92 ? 8.499 51.506 12.367 1.00 14.59 91 THR A CA 1
ATOM 749 C C . THR A 1 92 ? 9.096 50.120 12.243 1.00 14.98 91 THR A C 1
ATOM 750 O O . THR A 1 92 ? 9.374 49.646 11.133 1.00 15.58 91 THR A O 1
ATOM 754 N N . HIS A 1 93 ? 9.302 49.492 13.390 1.00 14.99 92 HIS A 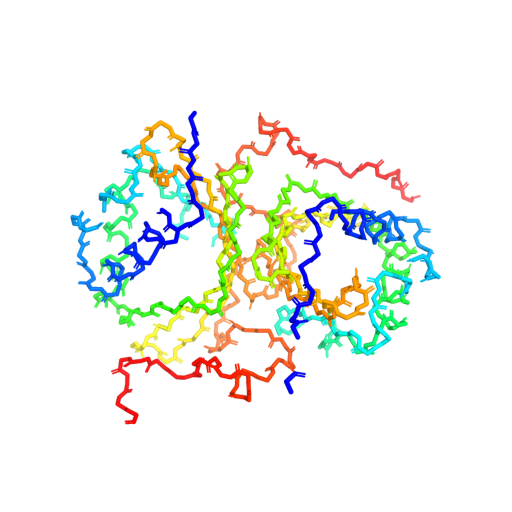N 1
ATOM 755 C CA . HIS A 1 93 ? 9.731 48.111 13.506 1.00 14.36 92 HIS A CA 1
ATOM 756 C C . HIS A 1 93 ? 8.502 47.333 14.017 1.00 14.77 92 HIS A C 1
ATOM 757 O O . HIS A 1 93 ? 8.117 47.432 15.194 1.00 14.60 92 HIS A O 1
ATOM 764 N N . PHE A 1 94 ? 7.858 46.589 13.131 1.00 14.00 93 PHE A N 1
ATOM 765 C CA . PHE A 1 94 ? 6.734 45.752 13.476 1.00 14.52 93 PHE A CA 1
ATOM 766 C C . PHE A 1 94 ? 7.296 44.410 13.906 1.00 15.37 93 PHE A C 1
ATOM 767 O O . PHE A 1 94 ? 7.883 43.703 13.109 1.00 14.69 93 PHE A O 1
ATOM 775 N N . LYS A 1 95 ? 7.139 44.076 15.182 1.00 14.79 94 LYS A N 1
ATOM 776 C CA . LYS A 1 95 ? 7.582 42.771 15.708 1.00 15.26 94 LYS A CA 1
ATOM 777 C C . LYS A 1 95 ? 6.360 41.882 15.547 1.00 16.67 94 LYS A C 1
ATOM 778 O O . LYS A 1 95 ? 5.645 41.567 16.496 1.00 16.26 94 LYS A O 1
ATOM 784 N N . THR A 1 96 ? 6.141 41.451 14.317 1.00 14.44 95 THR A N 1
ATOM 785 C CA . THR A 1 96 ? 4.916 40.836 13.914 1.00 15.02 95 THR A CA 1
ATOM 786 C C . THR A 1 96 ? 4.471 39.700 14.795 1.00 16.11 95 THR A C 1
ATOM 787 O O . THR A 1 96 ? 3.295 39.636 15.227 1.00 17.63 95 THR A O 1
ATOM 791 N N . ASN A 1 97 ? 5.407 38.782 15.055 1.00 15.53 96 ASN A N 1
ATOM 792 C CA . ASN A 1 97 ? 5.029 37.563 15.762 1.00 16.36 96 ASN A CA 1
ATOM 793 C C . ASN A 1 97 ? 4.760 37.783 17.242 1.00 17.79 96 ASN A C 1
ATOM 794 O O . ASN A 1 97 ? 4.196 36.890 17.888 1.00 20.49 96 ASN A O 1
ATOM 799 N N . GLN A 1 98 ? 5.131 38.927 17.759 1.00 16.98 97 GLN A N 1
ATOM 800 C CA . GLN A 1 98 ? 4.852 39.323 19.157 1.00 17.98 97 GLN A CA 1
ATOM 801 C C . GLN A 1 98 ? 3.661 40.279 19.248 1.00 17.91 97 GLN A C 1
ATOM 802 O O . GLN A 1 98 ? 3.257 40.671 20.363 1.00 19.61 97 GLN A O 1
ATOM 808 N N . ASP A 1 99 ? 3.105 40.674 18.106 1.00 17.49 98 ASP A N 1
ATOM 809 C CA . ASP A 1 99 ? 2.069 41.660 18.023 1.00 18.92 98 ASP A CA 1
ATOM 810 C C . ASP A 1 99 ? 2.493 42.943 18.762 1.00 19.21 98 ASP A C 1
ATOM 811 O O . ASP A 1 99 ? 1.722 43.527 19.530 1.00 20.10 98 ASP A O 1
ATOM 816 N N . LYS A 1 100 ? 3.721 43.382 18.496 1.00 17.30 99 LYS A N 1
ATOM 817 C CA . LYS A 1 100 ? 4.250 44.613 19.087 1.00 17.25 99 LYS A CA 1
ATOM 818 C C . LYS A 1 100 ? 4.738 45.528 17.994 1.00 16.11 99 LYS A C 1
ATOM 819 O O . LYS A 1 100 ? 5.093 45.092 16.875 1.00 16.52 99 LYS A O 1
ATOM 825 N N . VAL A 1 101 ? 4.661 46.810 18.289 1.00 15.23 100 VAL A N 1
ATOM 826 C CA . VAL A 1 101 ? 5.070 47.862 17.379 1.00 16.42 100 VAL A CA 1
ATOM 827 C C . VAL A 1 101 ? 6.040 48.786 18.102 1.00 16.15 100 VAL A C 1
ATOM 828 O O . VAL A 1 101 ? 5.784 49.191 19.252 1.00 17.06 100 VAL A O 1
ATOM 832 N N . LEU A 1 102 ? 7.184 49.045 17.492 1.00 15.22 101 LEU A N 1
ATOM 833 C CA . LEU A 1 102 ? 8.168 49.990 18.031 1.00 15.64 101 LEU A CA 1
ATOM 834 C C . LEU A 1 102 ? 8.451 51.007 16.935 1.00 15.43 101 LEU A C 1
ATOM 835 O O . LEU A 1 102 ? 8.838 50.623 15.843 1.00 16.18 101 LEU A O 1
ATOM 840 N N . ARG A 1 103 ? 8.216 52.292 17.192 1.00 14.39 102 ARG A N 1
ATOM 841 C CA . ARG A 1 103 ? 8.558 53.342 16.248 1.00 15.26 102 ARG A CA 1
ATOM 842 C C . ARG A 1 103 ? 9.761 54.119 16.769 1.00 15.96 102 ARG A C 1
ATOM 843 O O . ARG A 1 103 ? 10.053 54.146 17.949 1.00 15.11 102 ARG A O 1
ATOM 851 N N . GLY A 1 104 ? 10.464 54.753 15.869 1.00 14.59 103 GLY A N 1
ATOM 852 C CA . GLY A 1 104 ? 11.644 55.523 16.212 1.00 14.32 103 GLY A CA 1
ATOM 853 C C . GLY A 1 104 ? 12.171 56.355 15.088 1.00 15.09 103 GLY A C 1
ATOM 854 O O . GLY A 1 104 ? 11.535 56.478 14.038 1.00 14.17 103 GLY A O 1
ATOM 855 N N . ALA A 1 105 ? 13.368 56.890 15.281 1.00 14.81 104 ALA A N 1
ATOM 856 C CA . ALA A 1 105 ? 14.033 57.659 14.236 1.00 14.88 104 ALA A CA 1
ATOM 857 C C . ALA A 1 105 ? 15.511 57.395 14.354 1.00 16.01 104 ALA A C 1
ATOM 858 O O . ALA A 1 105 ? 16.000 57.012 15.424 1.00 15.81 104 ALA A O 1
ATOM 860 N N . GLU A 1 106 ? 16.212 57.543 13.237 1.00 14.76 105 GLU A N 1
ATOM 861 C CA . GLU A 1 106 ? 17.652 57.325 13.271 1.00 14.48 105 GLU A CA 1
ATOM 862 C C . GLU A 1 106 ? 18.395 58.278 12.378 1.00 15.22 105 GLU A C 1
ATOM 863 O O . GLU A 1 106 ? 17.877 58.726 11.356 1.00 16.80 105 GLU A O 1
ATOM 869 N N . CYS A 1 107 ? 19.620 58.613 12.804 1.00 14.95 106 CYS A N 1
ATOM 870 C CA . CYS A 1 107 ? 20.539 59.422 12.003 1.00 15.50 106 CYS A CA 1
ATOM 871 C C . CYS A 1 107 ? 21.438 58.488 11.249 1.00 14.39 106 CYS A C 1
ATOM 872 O O . CYS A 1 107 ? 21.927 57.489 11.825 1.00 15.38 106 CYS A O 1
ATOM 875 N N . VAL A 1 108 ? 21.671 58.786 9.967 1.00 14.97 107 VAL A N 1
ATOM 876 C CA . VAL A 1 108 ? 22.488 57.954 9.100 1.00 14.97 107 VAL A CA 1
ATOM 877 C C . VAL A 1 108 ? 23.594 58.785 8.524 1.00 15.66 107 VAL A C 1
ATOM 878 O O . VAL A 1 108 ? 23.320 59.837 7.898 1.00 18.05 107 VAL A O 1
ATOM 882 N N . GLU A 1 109 ? 24.848 58.379 8.721 1.00 12.90 108 GLU A N 1
ATOM 883 C CA . GLU A 1 109 ? 25.975 59.029 8.092 1.00 14.53 108 GLU A CA 1
ATOM 884 C C . GLU A 1 109 ? 26.453 58.214 6.915 1.00 13.53 108 GLU A C 1
ATOM 885 O O . GLU A 1 109 ? 26.615 57.014 7.018 1.00 14.39 108 GLU A O 1
ATOM 891 N N . PHE A 1 110 ? 26.726 58.902 5.794 1.00 13.44 109 PHE A N 1
ATOM 892 C CA . PHE A 1 110 ? 27.363 58.289 4.654 1.00 14.30 109 PHE A CA 1
ATOM 893 C C . PHE A 1 110 ? 28.852 58.531 4.641 1.00 14.30 109 PHE A C 1
ATOM 894 O O . PHE A 1 110 ? 29.348 59.564 5.079 1.00 15.90 109 PHE A O 1
ATOM 902 N N . ASP A 1 111 ? 29.541 57.526 4.133 1.00 13.45 110 ASP A N 1
ATOM 903 C CA . ASP A 1 111 ? 30.949 57.640 3.720 1.00 14.34 110 ASP A CA 1
ATOM 904 C C . ASP A 1 111 ? 30.903 58.223 2.296 1.00 14.33 110 ASP A C 1
ATOM 905 O O . ASP A 1 111 ? 30.525 57.540 1.356 1.00 15.11 110 ASP A O 1
ATOM 910 N N . ARG A 1 112 ? 31.324 59.466 2.160 1.00 13.44 111 ARG A N 1
ATOM 911 C CA . ARG A 1 112 ? 31.308 60.141 0.848 1.00 13.26 111 ARG A CA 1
ATOM 912 C C . ARG A 1 112 ? 32.213 59.460 -0.174 1.00 15.15 111 ARG A C 1
ATOM 913 O O . ARG A 1 112 ? 31.899 59.486 -1.362 1.00 14.83 111 ARG A O 1
ATOM 921 N N . ALA A 1 113 ? 33.293 58.834 0.299 1.00 13.97 112 ALA A N 1
ATOM 922 C CA . ALA A 1 113 ? 34.286 58.227 -0.576 1.00 13.47 112 ALA A CA 1
ATOM 923 C C . ALA A 1 113 ? 33.780 56.956 -1.230 1.00 14.03 112 ALA A C 1
ATOM 924 O O . ALA A 1 113 ? 34.371 56.527 -2.231 1.00 15.75 112 ALA A O 1
ATOM 926 N N . SER A 1 114 ? 32.719 56.336 -0.706 1.00 14.03 113 SER A N 1
ATOM 927 C CA . SER A 1 114 ? 32.162 55.124 -1.291 1.00 14.83 113 SER A CA 1
ATOM 928 C C . SER A 1 114 ? 30.686 55.231 -1.635 1.00 15.06 113 SER A C 1
ATOM 929 O O . SER A 1 114 ? 30.208 54.433 -2.436 1.00 15.23 113 SER A O 1
ATOM 932 N N . GLY A 1 115 ? 29.948 56.150 -1.013 1.00 13.62 114 GLY A N 1
ATOM 933 C CA . GLY A 1 115 ? 28.531 56.313 -1.235 1.00 14.03 114 GLY A CA 1
ATOM 934 C C . GLY A 1 115 ? 27.705 55.338 -0.425 1.00 14.69 114 GLY A C 1
ATOM 935 O O . GLY A 1 115 ? 26.489 55.224 -0.623 1.00 15.69 114 GLY A O 1
ATOM 936 N N . LEU A 1 116 ? 28.330 54.723 0.586 1.00 13.68 115 LEU A N 1
ATOM 937 C CA . LEU A 1 116 ? 27.662 53.740 1.433 1.00 13.72 115 LEU A CA 1
ATOM 938 C C . LEU A 1 116 ? 27.535 54.246 2.865 1.00 13.94 115 LEU A C 1
ATOM 939 O O . LEU A 1 116 ? 28.146 55.211 3.248 1.00 14.56 115 LEU A O 1
ATOM 944 N N . ILE A 1 117 ? 26.684 53.588 3.653 1.00 13.07 116 ILE A N 1
ATOM 945 C CA . ILE A 1 117 ? 26.418 53.998 5.031 1.00 13.48 116 ILE A CA 1
ATOM 946 C C . ILE A 1 117 ? 27.596 53.631 5.912 1.00 13.76 116 ILE A C 1
ATOM 947 O O . ILE A 1 117 ? 28.082 52.492 5.858 1.00 14.25 116 ILE A O 1
ATOM 952 N N . ARG A 1 118 ? 28.025 54.567 6.746 1.00 13.66 117 ARG A N 1
ATOM 953 C CA . ARG A 1 118 ? 29.123 54.300 7.704 1.00 15.08 117 ARG A CA 1
ATOM 954 C C . ARG A 1 118 ? 28.653 54.204 9.142 1.00 15.09 117 ARG A C 1
ATOM 955 O O . ARG A 1 118 ? 29.333 53.619 9.952 1.00 15.60 117 ARG A O 1
ATOM 963 N N . GLU A 1 119 ? 27.501 54.764 9.457 1.00 13.66 118 GLU A N 1
ATOM 964 C CA . GLU A 1 119 ? 27.018 54.751 10.834 1.00 14.08 118 GLU A CA 1
ATOM 965 C C . GLU A 1 119 ? 25.540 55.019 10.875 1.00 14.49 118 GLU A C 1
ATOM 966 O O . GLU A 1 119 ? 25.036 55.833 10.104 1.00 14.13 118 GLU A O 1
ATOM 972 N N . ILE A 1 120 ? 24.859 54.362 11.823 1.00 14.63 119 ILE A N 1
ATOM 973 C CA . ILE A 1 120 ? 23.431 54.608 12.098 1.00 12.63 119 ILE A CA 1
ATOM 974 C C . ILE A 1 120 ? 23.290 54.766 13.609 1.00 13.67 119 ILE A C 1
ATOM 975 O O . ILE A 1 120 ? 23.885 53.972 14.368 1.00 14.15 119 ILE A O 1
ATOM 980 N N . ARG A 1 121 ? 22.580 55.796 14.052 1.00 12.99 120 ARG A N 1
ATOM 981 C CA . ARG A 1 121 ? 22.311 56.045 15.486 1.00 12.84 120 ARG A CA 1
ATOM 982 C C . ARG A 1 121 ? 20.802 56.071 15.632 1.00 12.86 120 ARG A C 1
ATOM 983 O O . ARG A 1 121 ? 20.165 56.984 15.115 1.00 14.25 120 ARG A O 1
ATOM 991 N N . ALA A 1 122 ? 20.247 55.092 16.372 1.00 13.82 121 ALA A N 1
ATOM 992 C CA . ALA A 1 122 ? 18.789 54.970 16.484 1.00 13.58 121 ALA A CA 1
ATOM 993 C C . ALA A 1 122 ? 18.245 55.346 17.856 1.00 14.45 121 ALA A C 1
ATOM 994 O O . ALA A 1 122 ? 18.871 55.102 18.894 1.00 14.57 121 ALA A O 1
ATOM 996 N N . PHE A 1 123 ? 17.062 55.947 17.808 1.00 13.75 122 PHE A N 1
ATOM 997 C CA . PHE A 1 123 ? 16.332 56.494 18.961 1.00 12.17 122 PHE A CA 1
ATOM 998 C C . PHE A 1 123 ? 14.918 55.966 18.887 1.00 14.70 122 PHE A C 1
ATOM 999 O O . PHE A 1 123 ? 14.419 55.689 17.787 1.00 14.80 122 PHE A O 1
ATOM 1007 N N . TYR A 1 124 ? 14.255 55.872 20.030 1.00 14.40 123 TYR A N 1
ATOM 1008 C CA . TYR A 1 124 ? 12.947 55.240 20.109 1.00 14.60 123 TYR A CA 1
ATOM 1009 C C . TYR A 1 124 ? 11.840 56.109 20.614 1.00 15.10 123 TYR A C 1
ATOM 1010 O O . TYR A 1 124 ? 12.055 56.971 21.471 1.00 14.83 123 TYR A O 1
ATOM 1019 N N . ALA A 1 125 ? 10.610 55.810 20.163 1.00 14.33 124 ALA A N 1
ATOM 1020 C CA . ALA A 1 125 ? 9.419 56.407 20.751 1.00 14.98 124 ALA A CA 1
ATOM 1021 C C . ALA A 1 125 ? 9.066 55.619 22.006 1.00 15.88 124 ALA A C 1
ATOM 1022 O O . ALA A 1 125 ? 7.981 55.026 22.113 1.00 16.46 124 ALA A O 1
ATOM 1024 N N . SER A 1 126 ? 9.990 55.604 22.969 1.00 15.77 125 SER A N 1
ATOM 1025 C CA . SER A 1 126 ? 9.812 54.884 24.207 1.00 15.53 125 SER A CA 1
ATOM 1026 C C . SER A 1 126 ? 10.021 55.873 25.357 1.00 16.17 125 SER A C 1
ATOM 1027 O O . SER A 1 126 ? 10.900 56.730 25.273 1.00 16.43 125 SER A O 1
ATOM 1030 N N . PRO A 1 127 ? 9.216 55.788 26.415 1.00 18.13 126 PRO A N 1
ATOM 1031 C CA . PRO A 1 127 ? 9.404 56.756 27.481 1.00 19.89 126 PRO A CA 1
ATOM 1032 C C . PRO A 1 127 ? 10.763 56.644 28.165 1.00 17.86 126 PRO A C 1
ATOM 1033 O O . PRO A 1 127 ? 11.415 55.597 28.138 1.00 18.43 126 PRO A O 1
ATOM 1037 N N . GLN A 1 128 ? 11.148 57.708 28.853 1.00 18.81 127 GLN A N 1
ATOM 1038 C CA . GLN A 1 128 ? 12.389 57.720 29.592 1.00 19.39 127 GLN A CA 1
ATOM 1039 C C . GLN A 1 128 ? 12.371 56.658 30.659 1.00 17.95 127 GLN A C 1
ATOM 1040 O O . GLN A 1 128 ? 11.410 56.599 31.453 1.00 18.79 127 GLN A O 1
ATOM 1046 N N . ALA A 1 129 ? 13.414 55.841 30.700 1.00 18.66 128 ALA A N 1
ATOM 1047 C CA . ALA A 1 129 ? 13.521 54.768 31.698 1.00 19.30 128 ALA A CA 1
ATOM 1048 C C . ALA A 1 129 ? 13.757 55.417 33.071 1.00 22.38 128 ALA A C 1
ATOM 1049 O O . ALA A 1 129 ? 14.575 56.312 33.216 1.00 22.77 128 ALA A O 1
ATOM 1051 N N . GLU A 1 130 ? 13.029 54.964 34.077 1.00 23.94 129 GLU A N 1
ATOM 1052 C CA . GLU A 1 130 ? 13.131 55.565 35.418 1.00 26.15 129 GLU A CA 1
ATOM 1053 C C . GLU A 1 130 ? 14.439 55.267 36.098 1.00 25.42 129 GLU A C 1
ATOM 1054 O O . GLU A 1 130 ? 14.992 54.183 35.947 1.00 25.59 129 GLU A O 1
ATOM 1057 N N . GLY A 1 131 ? 14.943 56.276 36.811 1.00 27.19 130 GLY A N 1
ATOM 1058 C CA . GLY A 1 131 ? 16.166 56.149 37.603 1.00 28.03 130 GLY A CA 1
ATOM 1059 C C . GLY A 1 131 ? 17.455 55.866 36.859 1.00 28.61 130 GLY A C 1
ATOM 1060 O O . GLY A 1 131 ? 18.404 55.286 37.418 1.00 31.04 130 GLY A O 1
ATOM 1061 N N . ILE A 1 132 ? 17.496 56.222 35.578 1.00 24.44 131 ILE A N 1
ATOM 1062 C CA . ILE A 1 132 ? 18.709 56.067 34.806 1.00 23.51 131 ILE A CA 1
ATOM 1063 C C . ILE A 1 132 ? 19.261 57.491 34.609 1.00 21.83 131 ILE A C 1
ATOM 1064 O O . ILE A 1 132 ? 18.578 58.333 34.042 1.00 21.83 131 ILE A O 1
ATOM 1069 N N . ALA A 1 133 ? 20.468 57.710 35.119 1.00 20.18 132 ALA A N 1
ATOM 1070 C CA . ALA A 1 133 ? 21.104 59.035 35.110 1.00 19.57 132 ALA A CA 1
ATOM 1071 C C . ALA A 1 133 ? 21.430 59.504 33.706 1.00 19.23 132 ALA A C 1
ATOM 1072 O O . ALA A 1 133 ? 21.270 60.706 33.415 1.00 18.39 132 ALA A O 1
ATOM 1074 N N . ARG A 1 134 ? 21.895 58.596 32.839 1.00 17.30 133 ARG A N 1
ATOM 1075 C CA A ARG A 1 134 ? 22.283 58.955 31.494 0.50 15.59 133 ARG A CA 1
ATOM 1076 C CA B ARG A 1 134 ? 22.264 58.942 31.488 0.50 18.19 133 ARG A CA 1
ATOM 1077 C C . ARG A 1 134 ? 21.574 58.060 30.499 1.00 16.28 133 ARG A C 1
ATOM 1078 O O . ARG A 1 134 ? 21.873 56.862 30.397 1.00 20.82 133 ARG A O 1
ATOM 1093 N N . LEU A 1 135 ? 20.670 58.619 29.764 1.00 14.42 134 LEU A N 1
ATOM 1094 C CA . LEU A 1 135 ? 19.929 57.928 28.718 1.00 13.83 134 LEU A CA 1
ATOM 1095 C C . LEU A 1 135 ? 20.549 58.358 27.388 1.00 14.43 134 LEU A C 1
ATOM 1096 O O . LEU A 1 135 ? 20.238 59.424 26.866 1.00 14.20 134 LEU A O 1
ATOM 1101 N N . GLU A 1 136 ? 21.460 57.548 26.859 1.00 14.17 135 GLU A N 1
ATOM 1102 C CA . GLU A 1 136 ? 22.210 57.881 25.693 1.00 14.67 135 GLU A CA 1
ATOM 1103 C C . GLU A 1 136 ? 22.525 56.593 24.918 1.00 13.38 135 GLU A C 1
ATOM 1104 O O . GLU A 1 136 ? 22.115 55.532 25.357 1.00 14.71 135 GLU A O 1
ATOM 1110 N N . LEU A 1 137 ? 23.182 56.690 23.766 1.00 13.46 136 LEU A N 1
ATOM 1111 C CA . LEU A 1 137 ? 23.462 55.513 22.957 1.00 14.15 136 LEU A CA 1
ATOM 1112 C C . LEU A 1 137 ? 24.516 54.653 23.600 1.00 13.69 136 LEU A C 1
ATOM 1113 O O . LEU A 1 137 ? 25.522 55.130 24.095 1.00 16.50 136 LEU A O 1
ATOM 1118 N N . GLY A 1 138 ? 24.263 53.343 23.563 1.00 14.41 137 GLY A N 1
ATOM 1119 C CA . GLY A 1 138 ? 25.227 52.378 24.059 1.00 15.25 137 GLY A CA 1
ATOM 1120 C C . GLY A 1 138 ? 26.476 52.314 23.195 1.00 14.97 137 GLY A C 1
ATOM 1121 O O . GLY A 1 138 ? 26.420 52.274 21.964 1.00 15.16 137 GLY A O 1
ATOM 1122 N N . ASP A 1 139 ? 27.620 52.292 23.854 1.00 14.37 138 ASP A N 1
ATOM 1123 C CA . ASP A 1 139 ? 28.922 52.164 23.201 1.00 14.59 138 ASP A CA 1
ATOM 1124 C C . ASP A 1 139 ? 29.393 53.355 22.359 1.00 16.13 138 ASP A C 1
ATOM 1125 O O . ASP A 1 139 ? 30.445 53.270 21.703 1.00 17.37 138 ASP A O 1
ATOM 1130 N N . PHE A 1 140 ? 28.615 54.419 22.335 1.00 15.33 139 PHE A N 1
ATOM 1131 C CA . PHE A 1 140 ? 28.971 55.579 21.497 1.00 15.92 139 PHE A CA 1
ATOM 1132 C C . PHE A 1 140 ? 29.984 56.451 22.238 1.00 15.08 139 PHE A C 1
ATOM 1133 O O . PHE A 1 140 ? 29.769 56.789 23.426 1.00 15.94 139 PHE A O 1
ATOM 1141 N N . ASP A 1 141 ? 31.088 56.785 21.569 1.00 15.98 140 ASP A N 1
ATOM 1142 C CA . ASP A 1 141 ? 32.154 57.553 22.205 1.00 17.19 140 ASP A CA 1
ATOM 1143 C C . ASP A 1 141 ? 31.832 59.040 22.172 1.00 15.86 140 ASP A C 1
ATOM 1144 O O . ASP A 1 141 ? 32.394 59.815 21.407 1.00 15.41 140 ASP A O 1
ATOM 1149 N N . TYR A 1 142 ? 30.896 59.441 23.016 1.00 16.18 141 TYR A N 1
ATOM 1150 C CA . TYR A 1 142 ? 30.512 60.847 23.038 1.00 14.56 141 TYR A CA 1
ATOM 1151 C C . TYR A 1 142 ? 31.687 61.809 23.228 1.00 15.30 141 TYR A C 1
ATOM 1152 O O . TYR A 1 142 ? 31.784 62.794 22.545 1.00 15.68 141 TYR A O 1
ATOM 1161 N N . ALA A 1 143 ? 32.530 61.500 24.211 1.00 15.85 142 ALA A N 1
ATOM 1162 C CA . ALA A 1 143 ? 33.658 62.369 24.498 1.00 17.08 142 ALA A CA 1
ATOM 1163 C C . ALA A 1 143 ? 34.602 62.505 23.290 1.00 16.66 142 ALA A C 1
ATOM 1164 O O . ALA A 1 143 ? 34.922 63.606 22.844 1.00 19.10 142 ALA A O 1
ATOM 1166 N N . GLY A 1 144 ? 34.963 61.371 22.705 1.00 17.21 143 GLY A N 1
ATOM 1167 C CA . GLY A 1 144 ? 35.906 61.381 21.604 1.00 17.13 143 GLY A CA 1
ATOM 1168 C C . GLY A 1 144 ? 35.325 61.968 20.324 1.00 18.13 143 GLY A C 1
ATOM 1169 O O . GLY A 1 144 ? 36.041 62.475 19.467 1.00 20.98 143 GLY A O 1
ATOM 1170 N N . ARG A 1 145 ? 34.007 61.923 20.194 1.00 16.45 144 ARG A N 1
ATOM 1171 C CA . ARG A 1 145 ? 33.341 62.453 19.029 1.00 15.65 144 ARG A CA 1
ATOM 1172 C C . ARG A 1 145 ? 32.990 63.932 19.139 1.00 15.98 144 ARG A C 1
ATOM 1173 O O . ARG A 1 145 ? 32.355 64.499 18.242 1.00 19.33 144 ARG A O 1
ATOM 1181 N N . GLY A 1 146 ? 33.355 64.548 20.269 1.00 15.93 145 GLY A N 1
ATOM 1182 C CA . GLY A 1 146 ? 33.140 65.980 20.388 1.00 16.99 145 GLY A CA 1
ATOM 1183 C C . GLY A 1 146 ? 31.772 66.404 20.876 1.00 17.73 145 GLY A C 1
ATOM 1184 O O . GLY A 1 146 ? 31.433 67.578 20.824 1.00 19.22 145 GLY A O 1
ATOM 1185 N N . TYR A 1 147 ? 30.978 65.440 21.342 1.00 16.53 146 TYR A N 1
ATOM 1186 C CA . TYR A 1 147 ? 29.686 65.739 21.912 1.00 15.38 146 TYR A CA 1
ATOM 1187 C C . TYR A 1 147 ? 29.885 66.210 23.359 1.00 15.76 146 TYR A C 1
ATOM 1188 O O . TYR A 1 147 ? 30.813 65.796 24.052 1.00 16.89 146 TYR A O 1
ATOM 1197 N N . ARG A 1 148 ? 29.001 67.053 23.867 1.00 16.48 147 ARG A N 1
ATOM 1198 C CA . ARG A 1 148 ? 29.085 67.413 25.243 1.00 17.72 147 ARG A CA 1
ATOM 1199 C C . ARG A 1 148 ? 28.753 66.194 26.097 1.00 16.77 147 ARG A C 1
ATOM 1200 O O . ARG A 1 148 ? 27.821 65.409 25.774 1.00 15.41 147 ARG A O 1
ATOM 1208 N N . VAL A 1 149 ? 29.427 66.074 27.231 1.00 16.23 148 VAL A N 1
ATOM 1209 C CA . VAL A 1 149 ? 29.238 65.010 28.158 1.00 17.90 148 VAL A CA 1
ATOM 1210 C C . VAL A 1 149 ? 28.584 65.486 29.452 1.00 18.50 148 VAL A C 1
ATOM 1211 O O . VAL A 1 149 ? 27.757 64.784 30.014 1.00 19.19 148 VAL A O 1
ATOM 1215 N N . THR A 1 150 ? 28.923 66.693 29.890 1.00 16.65 149 THR A N 1
ATOM 1216 C CA . THR A 1 150 ? 28.318 67.273 31.101 1.00 18.17 149 THR A CA 1
ATOM 1217 C C . THR A 1 150 ? 27.644 68.599 30.717 1.00 15.40 149 THR A C 1
ATOM 1218 O O . THR A 1 150 ? 28.006 69.241 29.744 1.00 16.22 149 THR A O 1
ATOM 1222 N N . SER A 1 151 ? 26.668 68.990 31.504 1.00 15.05 150 SER A N 1
ATOM 1223 C CA . SER A 1 151 ? 25.884 70.156 31.217 1.00 13.71 150 SER A CA 1
ATOM 1224 C C . SER A 1 151 ? 26.699 71.406 31.010 1.00 14.14 150 SER A C 1
ATOM 1225 O O . SER A 1 151 ? 27.553 71.716 31.835 1.00 14.03 150 SER A O 1
ATOM 1228 N N . PRO A 1 152 ? 26.445 72.139 29.922 1.00 13.60 151 PRO A N 1
ATOM 1229 C CA . PRO A 1 152 ? 27.062 73.455 29.743 1.00 12.80 151 PRO A CA 1
ATOM 1230 C C . PRO A 1 152 ? 26.777 74.459 30.868 1.00 14.17 151 PRO A C 1
ATOM 1231 O O . PRO A 1 152 ? 27.516 75.468 30.972 1.00 15.59 151 PRO A O 1
ATOM 1235 N N . ARG A 1 153 ? 25.800 74.200 31.718 1.00 13.65 152 ARG A N 1
ATOM 1236 C CA . ARG A 1 153 ? 25.546 75.050 32.847 1.00 12.83 152 ARG A CA 1
ATOM 1237 C C . ARG A 1 153 ? 26.492 74.837 34.014 1.00 12.67 152 ARG A C 1
ATOM 1238 O O . ARG A 1 153 ? 26.534 75.639 34.968 1.00 14.21 152 ARG A O 1
ATOM 1246 N N . LYS A 1 154 ? 27.226 73.730 33.988 1.00 12.75 153 LYS A N 1
ATOM 1247 C CA . LYS A 1 154 ? 28.252 73.445 35.013 1.00 13.24 153 LYS A CA 1
ATOM 1248 C C . LYS A 1 154 ? 29.608 73.965 34.540 1.00 14.01 153 LYS A C 1
ATOM 1249 O O . LYS A 1 154 ? 30.024 73.644 33.404 1.00 15.39 153 LYS A O 1
ATOM 1255 N N . PRO A 1 155 ? 30.320 74.766 35.329 1.00 13.32 154 PRO A N 1
ATOM 1256 C CA . PRO A 1 155 ? 31.609 75.307 34.884 1.00 14.48 154 PRO A CA 1
ATOM 1257 C C . PRO A 1 155 ? 32.563 74.221 34.445 1.00 19.21 154 PRO A C 1
ATOM 1258 O O . PRO A 1 155 ? 32.639 73.210 35.062 1.00 19.36 154 PRO A O 1
ATOM 1262 N N . ALA A 1 156 ? 33.267 74.508 33.343 1.00 21.95 155 ALA A N 1
ATOM 1263 C CA . ALA A 1 156 ? 34.190 73.553 32.693 1.00 25.57 155 ALA A CA 1
ATOM 1264 C C . ALA A 1 156 ? 35.490 74.224 32.352 1.00 27.53 155 ALA A C 1
ATOM 1265 O O . ALA A 1 156 ? 35.646 75.456 32.411 1.00 26.98 155 ALA A O 1
ATOM 1268 N N . PRO B 1 5 ? 6.259 77.314 -1.691 1.00 50.15 4 PRO B N 1
ATOM 1269 C CA . PRO B 1 5 ? 7.449 78.158 -1.886 1.00 49.63 4 PRO B CA 1
ATOM 1270 C C . PRO B 1 5 ? 8.757 77.514 -1.388 1.00 48.92 4 PRO B C 1
ATOM 1271 O O . PRO B 1 5 ? 8.736 76.603 -0.544 1.00 48.53 4 PRO B O 1
ATOM 1275 N N . THR B 1 6 ? 9.883 78.002 -1.912 1.00 47.89 5 THR B N 1
ATOM 1276 C CA . THR B 1 6 ? 11.207 77.469 -1.552 1.00 46.20 5 THR B CA 1
ATOM 1277 C C . THR B 1 6 ? 11.703 78.002 -0.209 1.00 42.15 5 THR B C 1
ATOM 1278 O O . THR B 1 6 ? 11.453 79.143 0.184 1.00 43.73 5 THR B O 1
ATOM 1282 N N . LEU B 1 7 ? 12.421 77.141 0.473 1.00 37.34 6 LEU B N 1
ATOM 1283 C CA . LEU B 1 7 ? 12.940 77.429 1.777 1.00 32.00 6 LEU B CA 1
ATOM 1284 C C . LEU B 1 7 ? 14.349 76.870 1.706 1.00 28.24 6 LEU B C 1
ATOM 1285 O O . LEU B 1 7 ? 14.539 75.716 1.357 1.00 29.79 6 LEU B O 1
ATOM 1290 N N . SER B 1 8 ? 15.342 77.704 1.957 1.00 23.90 7 SER B N 1
ATOM 1291 C CA . SER B 1 8 ? 16.722 77.261 1.865 1.00 23.00 7 SER B CA 1
ATOM 1292 C C . SER B 1 8 ? 17.180 76.484 3.108 1.00 21.34 7 SER B C 1
ATOM 1293 O O . SER B 1 8 ? 16.619 76.629 4.203 1.00 21.77 7 SER B O 1
ATOM 1296 N N . ARG B 1 9 ? 18.216 75.681 2.920 1.00 21.72 8 ARG B N 1
ATOM 1297 C CA . ARG B 1 9 ? 18.823 74.962 4.023 1.00 20.39 8 ARG B CA 1
ATOM 1298 C C . ARG B 1 9 ? 19.288 75.963 5.106 1.00 19.28 8 ARG B C 1
ATOM 1299 O O . ARG B 1 9 ? 19.057 75.745 6.303 1.00 19.37 8 ARG B O 1
ATOM 1307 N N . ALA B 1 10 ? 19.904 77.071 4.687 1.00 20.72 9 ALA B N 1
ATOM 1308 C CA . ALA B 1 10 ? 20.384 78.083 5.611 1.00 19.76 9 ALA B CA 1
ATOM 1309 C C . ALA B 1 10 ? 19.236 78.726 6.400 1.00 18.89 9 ALA B C 1
ATOM 1310 O O . ALA B 1 10 ? 19.358 78.930 7.614 1.00 19.78 9 ALA B O 1
ATOM 1312 N N . ALA B 1 11 ? 18.107 78.965 5.751 1.00 18.64 10 ALA B N 1
ATOM 1313 C CA . ALA B 1 11 ? 16.976 79.574 6.443 1.00 18.56 10 ALA B CA 1
ATOM 1314 C C . ALA B 1 11 ? 16.420 78.615 7.497 1.00 17.11 10 ALA B C 1
ATOM 1315 O O . ALA B 1 11 ? 16.042 79.036 8.593 1.00 18.70 10 ALA B O 1
ATOM 1330 N N . GLU B 1 13 ? 18.141 76.177 9.005 1.00 16.56 12 GLU B N 1
ATOM 1331 C CA . GLU B 1 13 ? 19.144 76.119 10.066 1.00 17.55 12 GLU B CA 1
ATOM 1332 C C . GLU B 1 13 ? 19.031 77.300 11.035 1.00 16.17 12 GLU B C 1
ATOM 1333 O O . GLU B 1 13 ? 19.068 77.139 12.228 1.00 17.25 12 GLU B O 1
ATOM 1339 N N . LYS B 1 14 ? 18.854 78.493 10.500 1.00 16.12 13 LYS B N 1
ATOM 1340 C CA . LYS B 1 14 ? 18.722 79.685 11.329 1.00 17.26 13 LYS B CA 1
ATOM 1341 C C . LYS B 1 14 ? 17.518 79.613 12.271 1.00 17.20 13 LYS B C 1
ATOM 1342 O O . LYS B 1 14 ? 17.623 79.980 13.456 1.00 16.78 13 LYS B O 1
ATOM 1346 N N . VAL B 1 15 ? 16.370 79.158 11.773 1.00 15.74 14 VAL B N 1
ATOM 1347 C CA . VAL B 1 15 ? 15.179 79.007 12.623 1.00 16.35 14 VAL B CA 1
ATOM 1348 C C . VAL B 1 15 ? 15.415 77.997 13.739 1.00 16.02 14 VAL B C 1
ATOM 1349 O O . VAL B 1 15 ? 15.100 78.239 14.911 1.00 16.05 14 VAL B O 1
ATOM 1353 N N . ILE B 1 16 ? 16.007 76.865 13.375 1.00 15.45 15 ILE B N 1
ATOM 1354 C CA . ILE B 1 16 ? 16.281 75.802 14.342 1.00 16.70 15 ILE B CA 1
ATOM 1355 C C . ILE B 1 16 ? 17.255 76.281 15.431 1.00 16.50 15 ILE B C 1
ATOM 1356 O O . ILE B 1 16 ? 17.031 76.049 16.652 1.00 15.74 15 ILE B O 1
ATOM 1361 N N . ARG B 1 17 ? 18.348 76.933 15.019 1.00 16.15 16 ARG B N 1
ATOM 1362 C CA . ARG B 1 17 ? 19.341 77.418 15.987 1.00 16.92 16 ARG B CA 1
ATOM 1363 C C . ARG B 1 17 ? 18.784 78.524 16.864 1.00 16.42 16 ARG B C 1
ATOM 1364 O O . ARG B 1 17 ? 19.092 78.596 18.063 1.00 16.26 16 ARG B O 1
ATOM 1372 N N . THR B 1 18 ? 17.966 79.388 16.290 1.00 15.08 17 THR B N 1
ATOM 1373 C CA . THR B 1 18 ? 17.291 80.417 17.080 1.00 15.33 17 THR B CA 1
ATOM 1374 C C . THR B 1 18 ? 16.353 79.806 18.123 1.00 15.24 17 THR B C 1
ATOM 1375 O O . THR B 1 18 ? 16.323 80.228 19.271 1.00 16.12 17 THR B O 1
ATOM 1379 N N . TYR B 1 19 ? 15.625 78.784 17.717 1.00 14.81 18 TYR B N 1
ATOM 1380 C CA . TYR B 1 19 ? 14.733 78.060 18.626 1.00 15.13 18 TYR B CA 1
ATOM 1381 C C . TYR B 1 19 ? 15.493 77.463 19.820 1.00 15.07 18 TYR B C 1
ATOM 1382 O O . TYR B 1 19 ? 15.097 77.643 20.969 1.00 14.35 18 TYR B O 1
ATOM 1391 N N . TYR B 1 20 ? 16.582 76.741 19.544 1.00 14.88 19 TYR B N 1
ATOM 1392 C CA . TYR B 1 20 ? 17.332 76.139 20.630 1.00 14.92 19 TYR B CA 1
ATOM 1393 C C . TYR B 1 20 ? 17.983 77.212 21.497 1.00 14.46 19 TYR B C 1
ATOM 1394 O O . TYR B 1 20 ? 18.017 77.051 22.730 1.00 15.58 19 TYR B O 1
ATOM 1403 N N . ASP B 1 21 ? 18.430 78.322 20.901 1.00 15.10 20 ASP B N 1
ATOM 1404 C CA . ASP B 1 21 ? 18.953 79.408 21.739 1.00 15.56 20 ASP B CA 1
ATOM 1405 C C . ASP B 1 21 ? 17.825 79.918 22.666 1.00 14.93 20 ASP B C 1
ATOM 1406 O O . ASP B 1 21 ? 17.999 80.150 23.867 1.00 15.87 20 ASP B O 1
ATOM 1411 N N . GLY B 1 22 ? 16.626 80.070 22.102 1.00 13.94 21 GLY B N 1
ATOM 1412 C CA . GLY B 1 22 ? 15.426 80.520 22.877 1.00 14.86 21 GLY B CA 1
ATOM 1413 C C . GLY B 1 22 ? 15.116 79.580 24.041 1.00 15.22 21 GLY B C 1
ATOM 1414 O O . GLY B 1 22 ? 14.792 79.999 25.152 1.00 16.39 21 GLY B O 1
ATOM 1415 N N . CYS B 1 23 ? 15.241 78.289 23.768 1.00 14.93 22 CYS B N 1
ATOM 1416 C CA . CYS B 1 23 ? 15.100 77.272 24.806 1.00 15.49 22 CYS B CA 1
ATOM 1417 C C . CYS B 1 23 ? 16.087 77.477 25.935 1.00 14.64 22 CYS B C 1
ATOM 1418 O O . CYS B 1 23 ? 15.730 77.540 27.119 1.00 15.92 22 CYS B O 1
ATOM 1421 N N . ASN B 1 24 ? 17.359 77.591 25.572 1.00 14.35 23 ASN B N 1
ATOM 1422 C CA . ASN B 1 24 ? 18.402 77.707 26.588 1.00 13.83 23 ASN B CA 1
ATOM 1423 C C . ASN B 1 24 ? 18.321 79.000 27.351 1.00 13.58 23 ASN B C 1
ATOM 1424 O O . ASN B 1 24 ? 18.718 79.051 28.514 1.00 15.33 23 ASN B O 1
ATOM 1429 N N . GLU B 1 25 ? 17.828 80.029 26.701 1.00 14.39 24 GLU B N 1
ATOM 1430 C CA . GLU B 1 25 ? 17.640 81.346 27.305 1.00 14.31 24 GLU B CA 1
ATOM 1431 C C . GLU B 1 25 ? 16.290 81.481 28.051 1.00 15.21 24 GLU B C 1
ATOM 1432 O O . GLU B 1 25 ? 16.020 82.512 28.659 1.00 13.77 24 GLU B O 1
ATOM 1438 N N . ALA B 1 26 ? 15.445 80.460 27.972 1.00 15.26 25 ALA B N 1
ATOM 1439 C CA . ALA B 1 26 ? 14.095 80.489 28.562 1.00 15.27 25 ALA B CA 1
ATOM 1440 C C . ALA B 1 26 ? 13.368 81.749 28.061 1.00 15.32 25 ALA B C 1
ATOM 1441 O O . ALA B 1 26 ? 12.619 82.438 28.832 1.00 15.93 25 ALA B O 1
ATOM 1443 N N . ASP B 1 27 ? 13.574 82.054 26.778 1.00 15.29 26 ASP B N 1
ATOM 1444 C CA . ASP B 1 27 ? 13.032 83.281 26.164 1.00 16.23 26 ASP B CA 1
ATOM 1445 C C . ASP B 1 27 ? 11.816 82.879 25.321 1.00 15.64 26 ASP B C 1
ATOM 1446 O O . ASP B 1 27 ? 11.916 82.420 24.184 1.00 16.03 26 ASP B O 1
ATOM 1451 N N . GLU B 1 28 ? 10.652 83.043 25.917 1.00 14.53 27 GLU B N 1
ATOM 1452 C CA . GLU B 1 28 ? 9.432 82.592 25.280 1.00 14.97 27 GLU B CA 1
ATOM 1453 C C . GLU B 1 28 ? 9.109 83.285 23.992 1.00 15.13 27 GLU B C 1
ATOM 1454 O O . GLU B 1 28 ? 8.735 82.632 23.020 1.00 16.34 27 GLU B O 1
ATOM 1460 N N . ALA B 1 29 ? 9.245 84.605 23.959 1.00 16.61 28 ALA B N 1
ATOM 1461 C CA . ALA B 1 29 ? 8.988 85.326 22.711 1.00 16.21 28 ALA B CA 1
ATOM 1462 C C . ALA B 1 29 ? 9.894 84.849 21.569 1.00 16.34 28 ALA B C 1
ATOM 1463 O O . ALA B 1 29 ? 9.465 84.709 20.414 1.00 17.11 28 ALA B O 1
ATOM 1465 N N . LYS B 1 30 ? 11.151 84.588 21.905 1.00 15.30 29 LYS B N 1
ATOM 1466 C CA A LYS B 1 30 ? 12.113 84.112 20.898 0.50 15.90 29 LYS B CA 1
ATOM 1467 C CA B LYS B 1 30 ? 12.122 84.119 20.926 0.50 15.11 29 LYS B CA 1
ATOM 1468 C C . LYS B 1 30 ? 11.693 82.755 20.363 1.00 16.33 29 LYS B C 1
ATOM 1469 O O . LYS B 1 30 ? 11.713 82.538 19.161 1.00 16.65 29 LYS B O 1
ATOM 1488 N N . ILE B 1 32 ? 8.628 81.379 20.476 1.00 15.21 31 ILE B N 1
ATOM 1489 C CA . ILE B 1 32 ? 7.332 81.493 19.768 1.00 14.69 31 ILE B CA 1
ATOM 1490 C C . ILE B 1 32 ? 7.464 81.956 18.306 1.00 16.91 31 ILE B C 1
ATOM 1491 O O . ILE B 1 32 ? 6.765 81.462 17.419 1.00 16.60 31 ILE B O 1
ATOM 1496 N N . ALA B 1 33 ? 8.412 82.853 18.054 1.00 16.46 32 ALA B N 1
ATOM 1497 C CA . ALA B 1 33 ? 8.654 83.394 16.740 1.00 16.59 32 ALA B CA 1
ATOM 1498 C C . ALA B 1 33 ? 9.235 82.372 15.766 1.00 17.78 32 ALA B C 1
ATOM 1499 O O . ALA B 1 33 ? 9.293 82.640 14.568 1.00 18.52 32 ALA B O 1
ATOM 1501 N N . CYS B 1 34 ? 9.637 81.201 16.250 1.00 16.54 33 CYS B N 1
ATOM 1502 C CA . CYS B 1 34 ? 10.192 80.161 15.376 1.00 16.32 33 CYS B CA 1
ATOM 1503 C C . CYS B 1 34 ? 9.124 79.182 14.859 1.00 15.91 33 CYS B C 1
ATOM 1504 O O . CYS B 1 34 ? 9.438 78.284 14.074 1.00 16.42 33 CYS B O 1
ATOM 1507 N N . PHE B 1 35 ? 7.879 79.371 15.317 1.00 16.30 34 PHE B N 1
ATOM 1508 C CA . PHE B 1 35 ? 6.803 78.460 14.991 1.00 15.97 34 PHE B CA 1
ATOM 1509 C C . PHE B 1 35 ? 5.604 79.139 14.362 1.00 16.05 34 PHE B C 1
ATOM 1510 O O . PHE B 1 35 ? 5.349 80.325 14.619 1.00 16.61 34 PHE B O 1
ATOM 1518 N N . VAL B 1 36 ? 4.840 78.369 13.585 1.00 15.60 35 VAL B N 1
ATOM 1519 C CA . VAL B 1 36 ? 3.513 78.813 13.196 1.00 17.60 35 VAL B CA 1
ATOM 1520 C C . VAL B 1 36 ? 2.725 78.694 14.535 1.00 15.94 35 VAL B C 1
ATOM 1521 O O . VAL B 1 36 ? 3.059 77.852 15.396 1.00 17.09 35 VAL B O 1
ATOM 1525 N N . PRO B 1 37 ? 1.721 79.555 14.753 1.00 18.19 36 PRO B N 1
ATOM 1526 C CA . PRO B 1 37 ? 1.069 79.560 16.058 1.00 16.44 36 PRO B CA 1
ATOM 1527 C C . PRO B 1 37 ? 0.491 78.239 16.553 1.00 17.12 36 PRO B C 1
ATOM 1528 O O . PRO B 1 37 ? 0.472 77.971 17.756 1.00 17.93 36 PRO B O 1
ATOM 1532 N N . GLU B 1 38 ? 0.022 77.430 15.622 1.00 16.39 37 GLU B N 1
ATOM 1533 C CA . GLU B 1 38 ? -0.638 76.169 15.935 1.00 19.17 37 GLU B CA 1
ATOM 1534 C C . GLU B 1 38 ? 0.314 74.974 15.913 1.00 18.25 37 GLU B C 1
ATOM 1535 O O . GLU B 1 38 ? -0.121 73.834 15.887 1.00 17.94 37 GLU B O 1
ATOM 1541 N N . ALA B 1 39 ? 1.622 75.223 15.956 1.00 17.52 38 ALA B N 1
ATOM 1542 C CA . ALA B 1 39 ? 2.598 74.131 15.892 1.00 17.98 38 ALA B CA 1
ATOM 1543 C C . ALA B 1 39 ? 2.388 73.157 17.019 1.00 17.74 38 ALA B C 1
ATOM 1544 O O . ALA B 1 39 ? 1.982 73.553 18.112 1.00 17.85 38 ALA B O 1
ATOM 1546 N N . VAL B 1 40 ? 2.658 71.878 16.748 1.00 16.12 39 VAL B N 1
ATOM 1547 C CA . VAL B 1 40 ? 2.487 70.831 17.747 1.00 16.09 39 VAL B CA 1
ATOM 1548 C C . VAL B 1 40 ? 3.816 70.087 17.954 1.00 15.96 39 VAL B C 1
ATOM 1549 O O . VAL B 1 40 ? 4.551 69.835 16.997 1.00 16.10 39 VAL B O 1
ATOM 1553 N N . HIS B 1 41 ? 4.168 69.806 19.205 1.00 15.99 40 HIS B N 1
ATOM 1554 C CA . HIS B 1 41 ? 5.344 69.009 19.519 1.00 16.46 40 HIS B CA 1
ATOM 1555 C C . HIS B 1 41 ? 4.853 67.676 20.107 1.00 17.12 40 HIS B C 1
ATOM 1556 O O . HIS B 1 41 ? 4.090 67.660 21.089 1.00 16.47 40 HIS B O 1
ATOM 1563 N N . TYR B 1 42 ? 5.300 66.579 19.497 1.00 15.83 41 TYR B N 1
ATOM 1564 C CA . TYR B 1 42 ? 4.957 65.229 19.943 1.00 16.38 41 TYR B CA 1
ATOM 1565 C C . TYR B 1 42 ? 6.163 64.604 20.608 1.00 16.37 41 TYR B C 1
ATOM 1566 O O . TYR B 1 42 ? 7.305 64.974 20.301 1.00 16.15 41 TYR B O 1
ATOM 1575 N N . PHE B 1 43 ? 5.876 63.652 21.482 1.00 16.38 42 PHE B N 1
ATOM 1576 C CA . PHE B 1 43 ? 6.849 62.948 22.287 1.00 15.71 42 PHE B CA 1
ATOM 1577 C C . PHE B 1 43 ? 6.447 61.492 22.410 1.00 16.06 42 PHE B C 1
ATOM 1578 O O . PHE B 1 43 ? 5.350 61.128 22.082 1.00 17.29 42 PHE B O 1
ATOM 1586 N N . PRO B 1 44 ? 7.358 60.629 22.884 1.00 16.30 43 PRO B N 1
ATOM 1587 C CA . PRO B 1 44 ? 6.969 59.244 23.122 1.00 17.90 43 PRO B CA 1
ATOM 1588 C C . PRO B 1 44 ? 5.763 59.134 24.039 1.00 18.80 43 PRO B C 1
ATOM 1589 O O . PRO B 1 44 ? 5.648 59.908 24.989 1.00 19.09 43 PRO B O 1
ATOM 1593 N N . ALA B 1 45 ? 4.842 58.242 23.697 1.00 20.17 44 ALA B N 1
ATOM 1594 C CA . ALA B 1 45 ? 3.632 58.038 24.472 1.00 24.19 44 ALA B CA 1
ATOM 1595 C C . ALA B 1 45 ? 4.059 57.688 25.894 1.00 28.65 44 ALA B C 1
ATOM 1596 O O . ALA B 1 45 ? 4.959 56.877 26.093 1.00 28.28 44 ALA B O 1
ATOM 1598 N N . GLY B 1 46 ? 3.387 58.300 26.869 1.00 33.66 45 GLY B N 1
ATOM 1599 C CA . GLY B 1 46 ? 3.759 58.189 28.297 1.00 38.00 45 GLY B CA 1
ATOM 1600 C C . GLY B 1 46 ? 4.726 59.322 28.703 1.00 40.07 45 GLY B C 1
ATOM 1601 O O . GLY B 1 46 ? 5.539 59.175 29.657 1.00 41.18 45 GLY B O 1
ATOM 1610 N N . TYR B 1 48 ? 5.067 63.750 29.284 1.00 43.02 47 TYR B N 1
ATOM 1611 C CA . TYR B 1 48 ? 4.549 65.129 29.432 1.00 44.07 47 TYR B CA 1
ATOM 1612 C C . TYR B 1 48 ? 3.016 65.271 29.485 1.00 43.55 47 TYR B C 1
ATOM 1613 O O . TYR B 1 48 ? 2.491 66.403 29.540 1.00 44.27 47 TYR B O 1
ATOM 1622 N N . GLY B 1 49 ? 2.320 64.128 29.503 1.00 41.42 48 GLY B N 1
ATOM 1623 C CA . GLY B 1 49 ? 0.871 64.075 29.499 1.00 39.88 48 GLY B CA 1
ATOM 1624 C C . GLY B 1 49 ? 0.329 64.025 28.085 1.00 37.99 48 GLY B C 1
ATOM 1625 O O . GLY B 1 49 ? -0.898 63.842 27.882 1.00 38.97 48 GLY B O 1
ATOM 1626 N N . GLY B 1 50 ? 1.239 64.156 27.104 1.00 33.91 49 GLY B N 1
ATOM 1627 C CA . GLY B 1 50 ? 0.882 64.165 25.713 1.00 28.54 49 GLY B CA 1
ATOM 1628 C C . GLY B 1 50 ? 1.583 65.281 24.969 1.00 24.97 49 GLY B C 1
ATOM 1629 O O . GLY B 1 50 ? 2.588 65.831 25.431 1.00 25.94 49 GLY B O 1
ATOM 1630 N N . ALA B 1 51 ? 1.017 65.630 23.826 1.00 20.56 50 ALA B N 1
ATOM 1631 C CA . ALA B 1 51 ? 1.595 66.605 22.932 1.00 19.87 50 ALA B CA 1
ATOM 1632 C C . ALA B 1 51 ? 1.472 68.013 23.452 1.00 19.66 50 ALA B C 1
ATOM 1633 O O . ALA B 1 51 ? 0.560 68.312 24.207 1.00 19.72 50 ALA B O 1
ATOM 1635 N N . PHE B 1 52 ? 2.425 68.862 23.070 1.00 17.32 51 PHE B N 1
ATOM 1636 C CA . PHE B 1 52 ? 2.331 70.288 23.350 1.00 17.55 51 PHE B CA 1
ATOM 1637 C C . PHE B 1 52 ? 1.636 70.903 22.144 1.00 18.48 51 PHE B C 1
ATOM 1638 O O . PHE B 1 52 ? 2.134 70.822 21.014 1.00 16.83 51 PHE B O 1
ATOM 1646 N N . ARG B 1 53 ? 0.497 71.542 22.382 1.00 18.78 52 ARG B N 1
ATOM 1647 C CA . ARG B 1 53 ? -0.285 72.106 21.298 1.00 20.53 52 ARG B CA 1
ATOM 1648 C C . ARG B 1 53 ? -0.246 73.614 21.311 1.00 20.03 52 ARG B C 1
ATOM 1649 O O . ARG B 1 53 ? -0.804 74.266 22.206 1.00 19.36 52 ARG B O 1
ATOM 1657 N N . GLY B 1 54 ? 0.457 74.152 20.321 1.00 17.76 53 GLY B N 1
ATOM 1658 C CA . GLY B 1 54 ? 0.589 75.574 20.138 1.00 17.90 53 GLY B CA 1
ATOM 1659 C C . GLY B 1 54 ? 1.978 76.050 20.513 1.00 17.26 53 GLY B C 1
ATOM 1660 O O . GLY B 1 54 ? 2.584 75.577 21.485 1.00 17.27 53 GLY B O 1
ATOM 1661 N N . ALA B 1 55 ? 2.451 77.032 19.770 1.00 17.71 54 ALA B N 1
ATOM 1662 C CA . ALA B 1 55 ? 3.762 77.632 19.990 1.00 17.58 54 ALA B CA 1
ATOM 1663 C C . ALA B 1 55 ? 3.894 78.153 21.425 1.00 16.08 54 ALA B C 1
ATOM 1664 O O . ALA B 1 55 ? 4.926 77.948 22.073 1.00 18.31 54 ALA B O 1
ATOM 1666 N N . ALA B 1 56 ? 2.864 78.834 21.929 1.00 17.00 55 ALA B N 1
ATOM 1667 C CA . ALA B 1 56 ? 2.920 79.392 23.283 1.00 16.87 55 ALA B CA 1
ATOM 1668 C C . ALA B 1 56 ? 3.088 78.271 24.336 1.00 16.84 55 ALA B C 1
ATOM 1669 O O . ALA B 1 56 ? 3.824 78.442 25.332 1.00 15.95 55 ALA B O 1
ATOM 1671 N N . GLN B 1 57 ? 2.405 77.157 24.149 1.00 16.60 56 GLN B N 1
ATOM 1672 C CA . GLN B 1 57 ? 2.519 76.045 25.096 1.00 18.53 56 GLN B CA 1
ATOM 1673 C C . GLN B 1 57 ? 3.921 75.443 25.063 1.00 16.65 56 GLN B C 1
ATOM 1674 O O . GLN B 1 57 ? 4.497 75.141 26.097 1.00 16.87 56 GLN B O 1
ATOM 1680 N N . ILE B 1 58 ? 4.442 75.247 23.866 1.00 15.75 57 ILE B N 1
ATOM 1681 C CA . ILE B 1 58 ? 5.786 74.722 23.708 1.00 15.77 57 ILE B CA 1
ATOM 1682 C C . ILE B 1 58 ? 6.783 75.601 24.470 1.00 15.53 57 ILE B C 1
ATOM 1683 O O . ILE B 1 58 ? 7.575 75.130 25.277 1.00 16.73 57 ILE B O 1
ATOM 1688 N N . ALA B 1 59 ? 6.696 76.901 24.249 1.00 15.87 58 ALA B N 1
ATOM 1689 C CA . ALA B 1 59 ? 7.628 77.817 24.861 1.00 15.36 58 ALA B CA 1
ATOM 1690 C C . ALA B 1 59 ? 7.503 77.858 26.378 1.00 16.87 58 ALA B C 1
ATOM 1691 O O . ALA B 1 59 ? 8.486 77.910 27.112 1.00 17.50 58 ALA B O 1
ATOM 1693 N N . HIS B 1 60 ? 6.274 77.841 26.871 1.00 15.89 59 HIS B N 1
ATOM 1694 C CA . HIS B 1 60 ? 6.075 77.810 28.301 1.00 16.63 59 HIS B CA 1
ATOM 1695 C C . HIS B 1 60 ? 6.647 76.549 28.960 1.00 16.80 59 HIS B C 1
ATOM 1696 O O . HIS B 1 60 ? 7.253 76.641 30.051 1.00 16.65 59 HIS B O 1
ATOM 1703 N N . ARG B 1 61 ? 6.467 75.401 28.307 1.00 15.75 60 ARG B N 1
ATOM 1704 C CA . ARG B 1 61 ? 6.977 74.151 28.826 1.00 16.71 60 ARG B CA 1
ATOM 1705 C C . ARG B 1 61 ? 8.495 74.216 28.936 1.00 16.87 60 ARG B C 1
ATOM 1706 O O . ARG B 1 61 ? 9.045 73.796 29.955 1.00 16.08 60 ARG B O 1
ATOM 1714 N N . TRP B 1 62 ? 9.172 74.725 27.919 1.00 16.46 61 TRP B N 1
ATOM 1715 C CA . TRP B 1 62 ? 10.622 74.803 27.976 1.00 16.03 61 TRP B CA 1
ATOM 1716 C C . TRP B 1 62 ? 11.116 75.822 28.998 1.00 16.49 61 TRP B C 1
ATOM 1717 O O . TRP B 1 62 ? 12.127 75.590 29.664 1.00 15.74 61 TRP B O 1
ATOM 1728 N N . ARG B 1 63 ? 10.433 76.944 29.120 1.00 15.19 62 ARG B N 1
ATOM 1729 C CA . ARG B 1 63 ? 10.809 77.900 30.170 1.00 16.19 62 ARG B CA 1
ATOM 1730 C C . ARG B 1 63 ? 10.701 77.223 31.541 1.00 17.18 62 ARG B C 1
ATOM 1731 O O . ARG B 1 63 ? 11.595 77.324 32.384 1.00 17.28 62 ARG B O 1
ATOM 1739 N N . THR B 1 64 ? 9.624 76.513 31.780 1.00 16.93 63 THR B N 1
ATOM 1740 C CA . THR B 1 64 ? 9.446 75.801 33.037 1.00 17.70 63 THR B CA 1
ATOM 1741 C C . THR B 1 64 ? 10.570 74.772 33.277 1.00 17.07 63 THR B C 1
ATOM 1742 O O . THR B 1 64 ? 11.051 74.624 34.392 1.00 17.55 63 THR B O 1
ATOM 1746 N N . ALA B 1 65 ? 10.975 74.070 32.221 1.00 15.86 64 ALA B N 1
ATOM 1747 C CA . ALA B 1 65 ? 12.045 73.079 32.327 1.00 14.55 64 ALA B CA 1
ATOM 1748 C C . ALA B 1 65 ? 13.345 73.741 32.745 1.00 16.23 64 ALA B C 1
ATOM 1749 O O . ALA B 1 65 ? 14.065 73.246 33.643 1.00 15.86 64 ALA B O 1
ATOM 1751 N N . VAL B 1 66 ? 13.672 74.862 32.140 1.00 14.43 65 VAL B N 1
ATOM 1752 C CA . VAL B 1 66 ? 14.900 75.549 32.553 1.00 15.67 65 VAL B CA 1
ATOM 1753 C C . VAL B 1 66 ? 14.809 75.944 34.017 1.00 16.93 65 VAL B C 1
ATOM 1754 O O . VAL B 1 66 ? 15.738 75.751 34.794 1.00 17.10 65 VAL B O 1
ATOM 1758 N N . GLU B 1 67 ? 13.684 76.500 34.423 1.00 16.05 66 GLU B N 1
ATOM 1759 C CA . GLU B 1 67 ? 13.536 76.951 35.808 1.00 16.79 66 GLU B CA 1
ATOM 1760 C C . GLU B 1 67 ? 13.524 75.842 36.839 1.00 18.21 66 GLU B C 1
ATOM 1761 O O . GLU B 1 67 ? 14.037 76.002 37.961 1.00 20.56 66 GLU B O 1
ATOM 1767 N N . THR B 1 68 ? 12.950 74.720 36.494 1.00 16.53 67 THR B N 1
ATOM 1768 C CA . THR B 1 68 ? 12.805 73.617 37.437 1.00 19.36 67 THR B CA 1
ATOM 1769 C C . THR B 1 68 ? 13.944 72.613 37.370 1.00 19.79 67 THR B C 1
ATOM 1770 O O . THR B 1 68 ? 14.437 72.171 38.401 1.00 20.72 67 THR B O 1
ATOM 1774 N N . LEU B 1 69 ? 14.366 72.256 36.161 1.00 18.27 68 LEU B N 1
ATOM 1775 C CA . LEU B 1 69 ? 15.388 71.234 35.952 1.00 17.83 68 LEU B CA 1
ATOM 1776 C C . LEU B 1 69 ? 16.782 71.812 35.615 1.00 16.03 68 LEU B C 1
ATOM 1777 O O . LEU B 1 69 ? 17.757 71.074 35.664 1.00 17.85 68 LEU B O 1
ATOM 1782 N N . GLY B 1 70 ? 16.889 73.101 35.282 1.00 14.63 69 GLY B N 1
ATOM 1783 C CA . GLY B 1 70 ? 18.140 73.643 34.794 1.00 15.19 69 GLY B CA 1
ATOM 1784 C C . GLY B 1 70 ? 18.477 73.116 33.398 1.00 14.39 69 GLY B C 1
ATOM 1785 O O . GLY B 1 70 ? 19.627 73.080 32.994 1.00 15.15 69 GLY B O 1
ATOM 1786 N N . SER B 1 71 ? 17.463 72.737 32.651 1.00 13.85 70 SER B N 1
ATOM 1787 C CA . SER B 1 71 ? 17.596 72.221 31.321 1.00 14.19 70 SER B CA 1
ATOM 1788 C C . SER B 1 71 ? 18.514 73.058 30.430 1.00 14.98 70 SER B C 1
ATOM 1789 O O . SER B 1 71 ? 18.396 74.272 30.405 1.00 14.48 70 SER B O 1
ATOM 1792 N N . TYR B 1 72 ? 19.354 72.367 29.683 1.00 14.54 71 TYR B N 1
ATOM 1793 C CA . TYR B 1 72 ? 20.142 72.989 28.622 1.00 13.96 71 TYR B CA 1
ATOM 1794 C C . TYR B 1 72 ? 20.162 71.995 27.492 1.00 13.44 71 TYR B C 1
ATOM 1795 O O . TYR B 1 72 ? 20.431 70.818 27.697 1.00 15.13 71 TYR B O 1
ATOM 1804 N N . TRP B 1 73 ? 19.933 72.472 26.266 1.00 14.17 72 TRP B N 1
ATOM 1805 C CA . TRP B 1 73 ? 19.875 71.609 25.097 1.00 15.17 72 TRP B CA 1
ATOM 1806 C C . TRP B 1 73 ? 20.982 71.914 24.121 1.00 15.72 72 TRP B C 1
ATOM 1807 O O . TRP B 1 73 ? 21.217 73.084 23.748 1.00 16.82 72 TRP B O 1
ATOM 1818 N N . THR B 1 74 ? 21.653 70.873 23.661 1.00 15.33 73 THR B N 1
ATOM 1819 C CA . THR B 1 74 ? 22.645 70.990 22.625 1.00 14.97 73 THR B CA 1
ATOM 1820 C C . THR B 1 74 ? 22.125 70.397 21.331 1.00 16.40 73 THR B C 1
ATOM 1821 O O . THR B 1 74 ? 21.338 69.429 21.337 1.00 16.17 73 THR B O 1
ATOM 1825 N N . ILE B 1 75 ? 22.525 71.012 20.216 1.00 15.49 74 ILE B N 1
ATOM 1826 C CA . ILE B 1 75 ? 22.324 70.457 18.863 1.00 15.18 74 ILE B CA 1
ATOM 1827 C C . ILE B 1 75 ? 23.598 69.671 18.547 1.00 15.84 74 ILE B C 1
ATOM 1828 O O . ILE B 1 75 ? 24.680 70.243 18.370 1.00 17.90 74 ILE B O 1
ATOM 1833 N N . ASP B 1 76 ? 23.489 68.343 18.506 1.00 15.90 75 ASP B N 1
ATOM 1834 C CA . ASP B 1 76 ? 24.647 67.483 18.300 1.00 16.13 75 ASP B CA 1
ATOM 1835 C C . ASP B 1 76 ? 24.827 67.082 16.827 1.00 16.94 75 ASP B C 1
ATOM 1836 O O . ASP B 1 76 ? 25.942 66.837 16.374 1.00 18.54 75 ASP B O 1
ATOM 1841 N N . ALA B 1 77 ? 23.722 67.034 16.106 1.00 15.99 76 ALA B N 1
ATOM 1842 C CA . ALA B 1 77 ? 23.780 66.806 14.665 1.00 16.11 76 ALA B CA 1
ATOM 1843 C C . ALA B 1 77 ? 22.540 67.463 14.074 1.00 17.00 76 ALA B C 1
ATOM 1844 O O . ALA B 1 77 ? 21.505 67.524 14.701 1.00 16.57 76 ALA B O 1
ATOM 1846 N N . LEU B 1 78 ? 22.649 67.922 12.838 1.00 17.26 77 LEU B N 1
ATOM 1847 C CA . LEU B 1 78 ? 21.569 68.653 12.201 1.00 17.46 77 LEU B CA 1
ATOM 1848 C C . LEU B 1 78 ? 21.515 68.247 10.726 1.00 17.26 77 LEU B C 1
ATOM 1849 O O . LEU B 1 78 ? 22.480 68.468 9.999 1.00 18.11 77 LEU B O 1
ATOM 1854 N N . VAL B 1 79 ? 20.413 67.616 10.340 1.00 16.22 78 VAL B N 1
ATOM 1855 C CA . VAL B 1 79 ? 20.188 67.066 8.994 1.00 16.06 78 VAL B CA 1
ATOM 1856 C C . VAL B 1 79 ? 19.041 67.879 8.394 1.00 16.48 78 VAL B C 1
ATOM 1857 O O . VAL B 1 79 ? 17.928 67.857 8.948 1.00 17.87 78 VAL B O 1
ATOM 1861 N N . ILE B 1 80 ? 19.310 68.605 7.317 1.00 15.84 79 ILE B N 1
ATOM 1862 C CA . ILE B 1 80 ? 18.302 69.507 6.775 1.00 16.32 79 ILE B CA 1
ATOM 1863 C C . ILE B 1 80 ? 18.070 69.187 5.303 1.00 16.78 79 ILE B C 1
ATOM 1864 O O . ILE B 1 80 ? 19.018 69.163 4.508 1.00 16.28 79 ILE B O 1
ATOM 1869 N N . ASP B 1 81 ? 16.809 68.966 4.947 1.00 15.96 80 ASP B N 1
ATOM 1870 C CA . ASP B 1 81 ? 16.407 68.619 3.585 1.00 16.87 80 ASP B CA 1
ATOM 1871 C C . ASP B 1 81 ? 15.653 69.781 2.946 1.00 17.99 80 ASP B C 1
ATOM 1872 O O . ASP B 1 81 ? 14.452 69.956 3.183 1.00 18.75 80 ASP B O 1
ATOM 1877 N N . ALA B 1 82 ? 16.350 70.530 2.099 1.00 19.23 81 ALA B N 1
ATOM 1878 C CA . ALA B 1 82 ? 15.771 71.691 1.446 1.00 20.35 81 ALA B CA 1
ATOM 1879 C C . ALA B 1 82 ? 14.769 71.300 0.379 1.00 21.50 81 ALA B C 1
ATOM 1880 O O . ALA B 1 82 ? 13.949 72.148 0.002 1.00 23.59 81 ALA B O 1
ATOM 1882 N N . GLU B 1 83 ? 14.814 70.075 -0.118 1.00 22.15 82 GLU B N 1
ATOM 1883 C CA A GLU B 1 83 ? 13.849 69.604 -1.108 0.50 22.26 82 GLU B CA 1
ATOM 1884 C CA B GLU B 1 83 ? 13.835 69.673 -1.109 0.50 22.26 82 GLU B CA 1
ATOM 1885 C C . GLU B 1 83 ? 12.471 69.364 -0.459 1.00 22.50 82 GLU B C 1
ATOM 1886 O O . GLU B 1 83 ? 11.441 69.653 -1.033 1.00 23.15 82 GLU B O 1
ATOM 1897 N N . THR B 1 84 ? 12.447 68.843 0.754 1.00 20.23 83 THR B N 1
ATOM 1898 C CA . THR B 1 84 ? 11.178 68.517 1.405 1.00 17.68 83 THR B CA 1
ATOM 1899 C C . THR B 1 84 ? 10.780 69.477 2.522 1.00 18.43 83 THR B C 1
ATOM 1900 O O . THR B 1 84 ? 9.742 69.312 3.149 1.00 19.43 83 THR B O 1
ATOM 1904 N N . ALA B 1 85 ? 11.621 70.448 2.822 1.00 18.06 84 ALA B N 1
ATOM 1905 C CA . ALA B 1 85 ? 11.342 71.372 3.913 1.00 17.80 84 ALA B CA 1
ATOM 1906 C C . ALA B 1 85 ? 11.162 70.636 5.240 1.00 19.27 84 ALA B C 1
ATOM 1907 O O . ALA B 1 85 ? 10.250 70.919 6.031 1.00 17.77 84 ALA B O 1
ATOM 1909 N N . GLU B 1 86 ? 12.064 69.676 5.475 1.00 17.56 85 GLU B N 1
ATOM 1910 C CA . GLU B 1 86 ? 12.070 68.912 6.700 1.00 18.26 85 GLU B CA 1
ATOM 1911 C C . GLU B 1 86 ? 13.497 68.864 7.221 1.00 16.82 85 GLU B C 1
ATOM 1912 O O . GLU B 1 86 ? 14.467 69.023 6.474 1.00 17.28 85 GLU B O 1
ATOM 1918 N N . ALA B 1 87 ? 13.602 68.622 8.511 1.00 16.36 86 ALA B N 1
ATOM 1919 C CA . ALA B 1 87 ? 14.895 68.487 9.165 1.00 16.14 86 ALA B CA 1
ATOM 1920 C C . ALA B 1 87 ? 14.838 67.446 10.261 1.00 15.45 86 ALA B C 1
ATOM 1921 O O . ALA B 1 87 ? 13.746 67.033 10.698 1.00 17.53 86 ALA B O 1
ATOM 1923 N N . ALA B 1 88 ? 16.006 67.007 10.714 1.00 16.11 87 ALA B N 1
ATOM 1924 C CA . ALA B 1 88 ? 16.125 66.178 11.887 1.00 15.73 87 ALA B CA 1
ATOM 1925 C C . ALA B 1 88 ? 17.268 66.706 12.733 1.00 15.63 87 ALA B C 1
ATOM 1926 O O . ALA B 1 88 ? 18.281 67.167 12.232 1.00 16.61 87 ALA B O 1
ATOM 1928 N N . ILE B 1 89 ? 17.084 66.626 14.052 1.00 15.45 88 ILE B N 1
ATOM 1929 C CA . ILE B 1 89 ? 18.057 67.143 14.988 1.00 15.76 88 ILE B CA 1
ATOM 1930 C C . ILE B 1 89 ? 18.382 66.067 16.004 1.00 16.29 88 ILE B C 1
ATOM 1931 O O . ILE B 1 89 ? 17.468 65.505 16.596 1.00 16.24 88 ILE B O 1
ATOM 1936 N N . GLU B 1 90 ? 19.670 65.764 16.189 1.00 15.47 89 GLU B N 1
ATOM 1937 C CA . GLU B 1 90 ? 20.147 64.884 17.277 1.00 16.56 89 GLU B CA 1
ATOM 1938 C C . GLU B 1 90 ? 20.510 65.867 18.394 1.00 15.16 89 GLU B C 1
ATOM 1939 O O . GLU B 1 90 ? 21.226 66.836 18.134 1.00 15.68 89 GLU B O 1
ATOM 1945 N N . TRP B 1 91 ? 19.945 65.660 19.582 1.00 14.46 90 TRP B N 1
ATOM 1946 C CA . TRP B 1 91 ? 20.061 66.641 20.658 1.00 14.80 90 TRP B CA 1
ATOM 1947 C C . TRP B 1 91 ? 20.379 65.956 21.993 1.00 14.39 90 TRP B C 1
ATOM 1948 O O . TRP B 1 91 ? 20.214 64.744 22.210 1.00 15.13 90 TRP B O 1
ATOM 1959 N N . THR B 1 92 ? 20.823 66.769 22.941 1.00 15.12 91 THR B N 1
ATOM 1960 C CA . THR B 1 92 ? 20.974 66.362 24.325 1.00 15.66 91 THR B CA 1
ATOM 1961 C C . THR B 1 92 ? 20.264 67.327 25.226 1.00 15.31 91 THR B C 1
ATOM 1962 O O . THR B 1 92 ? 20.423 68.538 25.049 1.00 15.49 91 THR B O 1
ATOM 1966 N N . HIS B 1 93 ? 19.487 66.790 26.167 1.00 15.32 92 HIS B N 1
ATOM 1967 C CA . HIS B 1 93 ? 18.817 67.544 27.197 1.00 14.70 92 HIS B CA 1
ATOM 1968 C C . HIS B 1 93 ? 19.564 67.258 28.493 1.00 14.96 92 HIS B C 1
ATOM 1969 O O . HIS B 1 93 ? 19.499 66.152 29.051 1.00 15.34 92 HIS B O 1
ATOM 1976 N N . PHE B 1 94 ? 20.333 68.257 28.957 1.00 14.49 93 PHE B N 1
ATOM 1977 C CA . PHE B 1 94 ? 21.051 68.201 30.218 1.00 14.74 93 PHE B CA 1
ATOM 1978 C C . PHE B 1 94 ? 20.096 68.714 31.297 1.00 14.48 93 PHE B C 1
ATOM 1979 O O . PHE B 1 94 ? 19.807 69.912 31.335 1.00 15.02 93 PHE B O 1
ATOM 1987 N N . LYS B 1 95 ? 19.622 67.817 32.161 1.00 15.20 94 LYS B N 1
ATOM 1988 C CA . LYS B 1 95 ? 18.763 68.185 33.289 1.00 15.21 94 LYS B CA 1
ATOM 1989 C C . LYS B 1 95 ? 19.706 68.490 34.426 1.00 14.85 94 LYS B C 1
ATOM 1990 O O . LYS B 1 95 ? 19.908 67.708 35.346 1.00 14.82 94 LYS B O 1
ATOM 1996 N N . THR B 1 96 ? 20.305 69.664 34.324 1.00 14.92 95 THR B N 1
ATOM 1997 C CA . THR B 1 96 ? 21.449 70.034 35.147 1.00 13.94 95 THR B CA 1
ATOM 1998 C C . THR B 1 96 ? 21.195 69.833 36.623 1.00 14.15 95 THR B C 1
ATOM 1999 O O . THR B 1 96 ? 22.015 69.310 37.352 1.00 15.56 95 THR B O 1
ATOM 2003 N N . ASN B 1 97 ? 20.040 70.307 37.070 1.00 14.43 96 ASN B N 1
ATOM 2004 C CA . ASN B 1 97 ? 19.742 70.343 38.506 1.00 15.00 96 ASN B CA 1
ATOM 2005 C C . ASN B 1 97 ? 19.584 68.940 39.092 1.00 16.74 96 ASN B C 1
ATOM 2006 O O . ASN B 1 97 ? 19.657 68.780 40.329 1.00 17.54 96 ASN B O 1
ATOM 2011 N N . GLN B 1 98 ? 19.303 67.975 38.234 1.00 15.02 97 GLN B N 1
ATOM 2012 C CA . GLN B 1 98 ? 19.129 66.581 38.639 1.00 17.03 97 GLN B CA 1
ATOM 2013 C C . GLN B 1 98 ? 20.369 65.741 38.339 1.00 16.03 97 GLN B C 1
ATOM 2014 O O . GLN B 1 98 ? 20.364 64.537 38.664 1.00 16.91 97 GLN B O 1
ATOM 2020 N N . ASP B 1 99 ? 21.405 66.325 37.743 1.00 16.42 98 ASP B N 1
ATOM 2021 C CA . ASP B 1 99 ? 22.569 65.568 37.293 1.00 16.44 98 ASP B CA 1
ATOM 2022 C C . ASP B 1 99 ? 22.148 64.410 36.388 1.00 17.68 98 ASP B C 1
ATOM 2023 O O . ASP B 1 99 ? 22.654 63.289 36.521 1.00 18.50 98 ASP B O 1
ATOM 2028 N N . LYS B 1 100 ? 21.209 64.684 35.486 1.00 15.57 99 LYS B N 1
ATOM 2029 C CA . LYS B 1 100 ? 20.735 63.675 34.533 1.00 15.67 99 LYS B CA 1
ATOM 2030 C C . LYS B 1 100 ? 20.913 64.172 33.113 1.00 17.06 99 LYS B C 1
ATOM 2031 O O . LYS B 1 100 ? 20.868 65.389 32.865 1.00 15.63 99 LYS B O 1
ATOM 2037 N N . VAL B 1 101 ? 21.085 63.227 32.191 1.00 15.41 100 VAL B N 1
ATOM 2038 C CA . VAL B 1 101 ? 21.238 63.499 30.783 1.00 14.76 100 VAL B CA 1
ATOM 2039 C C . VAL B 1 101 ? 20.274 62.622 29.968 1.00 15.08 100 VAL B C 1
ATOM 2040 O O . VAL B 1 101 ? 20.167 61.413 30.220 1.00 16.05 100 VAL B O 1
ATOM 2044 N N . LEU B 1 102 ? 19.567 63.233 29.043 1.00 15.23 101 LEU B N 1
ATOM 2045 C CA . LEU B 1 102 ? 18.698 62.532 28.114 1.00 15.03 101 LEU B CA 1
ATOM 2046 C C . LEU B 1 102 ? 19.063 62.949 26.729 1.00 15.51 101 LEU B C 1
ATOM 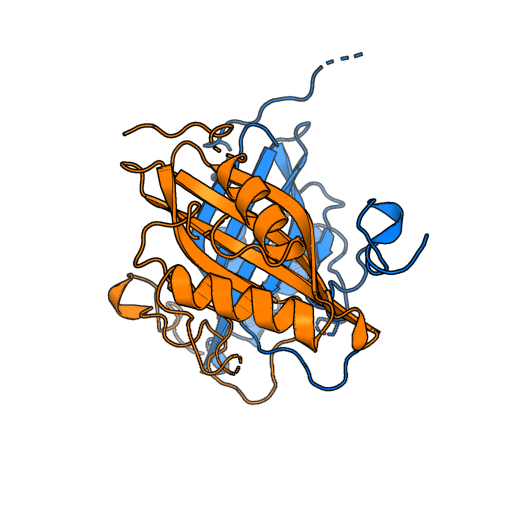2047 O O . LEU B 1 102 ? 19.025 64.137 26.437 1.00 16.28 101 LEU B O 1
ATOM 2052 N N . ARG B 1 103 ? 19.419 61.992 25.859 1.00 14.31 102 ARG B N 1
ATOM 2053 C CA . ARG B 1 103 ? 19.736 62.291 24.477 1.00 14.90 102 ARG B CA 1
ATOM 2054 C C . ARG B 1 103 ? 18.623 61.752 23.622 1.00 14.86 102 ARG B C 1
ATOM 2055 O O . ARG B 1 103 ? 17.896 60.864 24.004 1.00 15.72 102 ARG B O 1
ATOM 2063 N N . GLY B 1 104 ? 18.498 62.290 22.417 1.00 15.11 103 GLY B N 1
ATOM 2064 C CA . GLY B 1 104 ? 17.448 61.850 21.515 1.00 15.59 103 GLY B CA 1
ATOM 2065 C C . GLY B 1 104 ? 17.558 62.516 20.173 1.00 16.41 103 GLY B C 1
ATOM 2066 O O . GLY B 1 104 ? 18.577 63.117 19.817 1.00 15.77 103 GLY B O 1
ATOM 2067 N N . ALA B 1 105 ? 16.545 62.352 19.357 1.00 16.04 104 ALA B N 1
ATOM 2068 C CA . ALA B 1 105 ? 16.523 62.979 18.046 1.00 16.68 104 ALA B CA 1
ATOM 2069 C C . ALA B 1 105 ? 15.086 63.381 17.758 1.00 16.25 104 ALA B C 1
ATOM 2070 O O . ALA B 1 105 ? 14.126 62.806 18.326 1.00 18.08 104 ALA B O 1
ATOM 2072 N N . GLU B 1 106 ? 14.912 64.372 16.899 1.00 16.06 105 GLU B N 1
ATOM 2073 C CA . GLU B 1 106 ? 13.560 64.763 16.532 1.00 15.87 105 GLU B CA 1
ATOM 2074 C C . GLU B 1 106 ? 13.461 65.144 15.083 1.00 16.39 105 GLU B C 1
ATOM 2075 O O . GLU B 1 106 ? 14.421 65.671 14.502 1.00 16.72 105 GL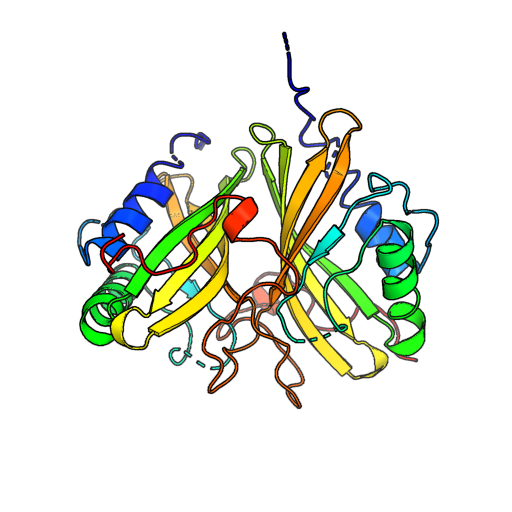U B O 1
ATOM 2081 N N . CYS B 1 107 ? 12.300 64.827 14.493 1.00 16.17 106 CYS B N 1
ATOM 2082 C CA . CYS B 1 107 ? 11.980 65.237 13.155 1.00 17.65 106 CYS B CA 1
ATOM 2083 C C . CYS B 1 107 ? 11.232 66.569 13.215 1.00 16.92 106 CYS B C 1
ATOM 2084 O O . CYS B 1 107 ? 10.367 66.761 14.073 1.00 16.90 106 CYS B O 1
ATOM 2087 N N . VAL B 1 108 ? 11.512 67.454 12.264 1.00 15.85 107 VAL B N 1
ATOM 2088 C CA . VAL B 1 108 ? 10.962 68.789 12.257 1.00 16.05 107 VAL B CA 1
ATOM 2089 C C . VAL B 1 108 ? 10.365 69.062 10.879 1.00 18.49 107 VAL B C 1
ATOM 2090 O O . VAL B 1 108 ? 11.024 68.839 9.861 1.00 19.84 107 VAL B O 1
ATOM 2094 N N . GLU B 1 109 ? 9.120 69.510 10.842 1.00 16.87 108 GLU B N 1
ATOM 2095 C CA . GLU B 1 109 ? 8.505 69.925 9.589 1.00 17.08 108 GLU B CA 1
ATOM 2096 C C . GLU B 1 109 ? 8.356 71.422 9.572 1.00 16.93 108 GLU B C 1
ATOM 2097 O O . GLU B 1 109 ? 7.942 72.016 10.570 1.00 17.16 108 GLU B O 1
ATOM 2103 N N . PHE B 1 110 ? 8.703 72.048 8.451 1.00 16.17 109 PHE B N 1
ATOM 2104 C CA . PHE B 1 110 ? 8.475 73.472 8.250 1.00 15.46 109 PHE B CA 1
ATOM 2105 C C . PHE B 1 110 ? 7.232 73.755 7.419 1.00 16.36 109 PHE B C 1
ATOM 2106 O O . PHE B 1 110 ? 6.802 72.927 6.615 1.00 17.57 109 PHE B O 1
ATOM 2114 N N . ASP B 1 111 ? 6.656 74.916 7.670 1.00 17.44 110 ASP B N 1
ATOM 2115 C CA . ASP B 1 111 ? 5.578 75.466 6.870 1.00 19.22 110 ASP B CA 1
ATOM 2116 C C . ASP B 1 111 ? 6.308 76.307 5.829 1.00 20.28 110 ASP B C 1
ATOM 2117 O O . ASP B 1 111 ? 6.995 77.259 6.187 1.00 19.54 110 ASP B O 1
ATOM 2122 N N . ARG B 1 112 ? 6.180 75.966 4.552 1.00 19.54 111 ARG B N 1
ATOM 2123 C CA . ARG B 1 112 ? 6.920 76.695 3.506 1.00 21.78 111 ARG B CA 1
ATOM 2124 C C . ARG B 1 112 ? 6.565 78.158 3.342 1.00 21.65 111 ARG B C 1
ATOM 2125 O O . ARG B 1 112 ? 7.438 78.985 3.114 1.00 25.13 111 ARG B O 1
ATOM 2133 N N . ALA B 1 113 ? 5.300 78.488 3.489 1.00 21.62 112 ALA B N 1
ATOM 2134 C CA . ALA B 1 113 ? 4.859 79.872 3.311 1.00 22.40 112 ALA B CA 1
ATOM 2135 C C . ALA B 1 113 ? 5.498 80.834 4.297 1.00 22.50 112 ALA B C 1
ATOM 2136 O O . ALA B 1 113 ? 5.900 81.933 3.906 1.00 24.63 112 ALA B O 1
ATOM 2138 N N . SER B 1 114 ? 5.626 80.419 5.563 1.00 19.66 113 SER B N 1
ATOM 2139 C CA . SER B 1 114 ? 6.145 81.276 6.617 1.00 19.30 113 SER B CA 1
ATOM 2140 C C . SER B 1 114 ? 7.612 81.059 6.871 1.00 19.17 113 SER B C 1
ATOM 2141 O O . SER B 1 114 ? 8.282 81.915 7.453 1.00 19.03 113 SER B O 1
ATOM 2144 N N . GLY B 1 115 ? 8.080 79.867 6.519 1.00 18.93 114 GLY B N 1
ATOM 2145 C CA . GLY B 1 115 ? 9.448 79.473 6.750 1.00 18.20 114 GLY B CA 1
ATOM 2146 C C . GLY B 1 115 ? 9.668 79.102 8.211 1.00 17.84 114 GLY B C 1
ATOM 2147 O O . GLY B 1 115 ? 10.795 79.034 8.666 1.00 20.13 114 GLY B O 1
ATOM 2148 N N . LEU B 1 116 ? 8.579 78.848 8.947 1.00 16.02 115 LEU B N 1
ATOM 2149 C CA . LEU B 1 116 ? 8.624 78.520 10.375 1.00 16.23 115 LEU B CA 1
ATOM 2150 C C . LEU B 1 116 ? 8.303 77.057 10.663 1.00 15.87 115 LEU B C 1
ATOM 2151 O O . LEU B 1 116 ? 7.771 76.341 9.812 1.00 16.49 115 LEU B O 1
ATOM 2156 N N . ILE B 1 117 ? 8.614 76.604 11.871 1.00 15.61 116 ILE B N 1
ATOM 2157 C CA . ILE B 1 117 ? 8.358 75.221 12.262 1.00 15.48 116 ILE B CA 1
ATOM 2158 C C . ILE B 1 117 ? 6.865 74.991 12.497 1.00 15.88 116 ILE B C 1
ATOM 2159 O O . ILE B 1 117 ? 6.234 75.769 13.178 1.00 15.48 116 ILE B O 1
ATOM 2164 N N . ARG B 1 118 ? 6.332 73.905 11.953 1.00 17.62 117 ARG B N 1
ATOM 2165 C CA . ARG B 1 118 ? 4.934 73.544 12.162 1.00 17.82 117 ARG B CA 1
ATOM 2166 C C . ARG B 1 118 ? 4.737 72.285 13.010 1.00 16.58 117 ARG B C 1
ATOM 2167 O O . ARG B 1 118 ? 3.663 72.099 13.609 1.00 16.18 117 ARG B O 1
ATOM 2175 N N . GLU B 1 119 ? 5.780 71.441 13.126 1.00 16.90 118 GLU B N 1
ATOM 2176 C CA . GLU B 1 119 ? 5.643 70.217 13.899 1.00 16.13 118 GLU B CA 1
ATOM 2177 C C . GLU B 1 119 ? 7.010 69.685 14.278 1.00 17.40 118 GLU B C 1
ATOM 2178 O O . GLU B 1 119 ? 7.935 69.790 13.506 1.00 15.58 118 GLU B O 1
ATOM 2184 N N . ILE B 1 120 ? 7.113 69.112 15.477 1.00 16.03 119 ILE B N 1
ATOM 2185 C CA . ILE B 1 120 ? 8.312 68.429 15.946 1.00 15.61 119 ILE B CA 1
ATOM 2186 C C . ILE B 1 120 ? 7.862 67.100 16.530 1.00 15.12 119 ILE B C 1
ATOM 2187 O O . ILE B 1 120 ? 6.833 67.043 17.219 1.00 15.45 119 ILE B O 1
ATOM 2192 N N . ARG B 1 121 ? 8.549 66.023 16.154 1.00 15.72 120 ARG B N 1
ATOM 2193 C CA . ARG B 1 121 ? 8.274 64.665 16.653 1.00 16.45 120 ARG B CA 1
ATOM 2194 C C . ARG B 1 121 ? 9.583 64.174 17.284 1.00 16.59 120 ARG B C 1
ATOM 2195 O O . ARG B 1 121 ? 10.580 63.984 16.566 1.00 16.75 120 ARG B O 1
ATOM 2203 N N . ALA B 1 122 ? 9.595 63.996 18.607 1.00 15.81 121 ALA B N 1
ATOM 2204 C CA . ALA B 1 122 ? 10.798 63.626 19.348 1.00 14.96 121 ALA B CA 1
ATOM 2205 C C . ALA B 1 122 ? 10.808 62.149 19.784 1.00 15.39 121 ALA B C 1
ATOM 2206 O O . ALA B 1 122 ? 9.782 61.546 20.162 1.00 16.07 121 ALA B O 1
ATOM 2208 N N . PHE B 1 123 ? 12.056 61.637 19.776 1.00 15.45 122 PHE B N 1
ATOM 2209 C CA . PHE B 1 123 ? 12.408 60.247 20.095 1.00 16.17 122 PHE B CA 1
ATOM 2210 C C . PHE B 1 123 ? 13.591 60.264 21.062 1.00 15.56 122 PHE B C 1
ATOM 2211 O O . PHE B 1 123 ? 14.382 61.216 21.047 1.00 16.64 122 PHE B O 1
ATOM 2219 N N . TYR B 1 124 ? 13.717 59.235 21.885 1.00 15.58 123 TYR B N 1
ATOM 2220 C CA . TYR B 1 124 ? 14.715 59.230 22.962 1.00 15.32 123 TYR B CA 1
ATOM 2221 C C . TYR B 1 124 ? 15.689 58.084 22.860 1.00 15.65 123 TYR B C 1
ATOM 2222 O O . TYR B 1 124 ? 15.379 56.987 22.380 1.00 16.14 123 TYR B O 1
ATOM 2231 N N . ALA B 1 125 ? 16.880 58.323 23.382 1.00 15.33 124 ALA B N 1
ATOM 2232 C CA . ALA B 1 125 ? 17.862 57.245 23.582 1.00 16.48 124 ALA B CA 1
ATOM 2233 C C . ALA B 1 125 ? 17.519 56.506 24.873 1.00 16.24 124 ALA B C 1
ATOM 2234 O O . ALA B 1 125 ? 18.286 56.480 25.818 1.00 17.41 124 ALA B O 1
ATOM 2236 N N . SER B 1 126 ? 16.317 55.936 24.896 1.00 14.92 125 SER B N 1
ATOM 2237 C CA . SER B 1 126 ? 15.815 55.203 26.019 1.00 16.27 125 SER B CA 1
ATOM 2238 C C . SER B 1 126 ? 15.387 53.824 25.519 1.00 17.13 125 SER B C 1
ATOM 2239 O O . SER B 1 126 ? 14.777 53.732 24.463 1.00 17.41 125 SER B O 1
ATOM 2242 N N . PRO B 1 127 ? 15.682 52.777 26.291 1.00 18.35 126 PRO B N 1
ATOM 2243 C CA . PRO B 1 127 ? 15.337 51.424 25.847 1.00 19.74 126 PRO B CA 1
ATOM 2244 C C . PRO B 1 127 ? 13.819 51.202 25.757 1.00 20.09 126 PRO B C 1
ATOM 2245 O O . PRO B 1 127 ? 13.040 51.908 26.367 1.00 18.44 126 PRO B O 1
ATOM 2249 N N . GLN B 1 128 ? 13.418 50.252 24.931 1.00 20.14 127 GLN B N 1
ATOM 2250 C CA . GLN B 1 128 ? 12.030 49.861 24.788 1.00 23.99 127 GLN B CA 1
ATOM 2251 C C . GLN B 1 128 ? 11.480 49.517 26.142 1.00 22.50 127 GLN B C 1
ATOM 2252 O O . GLN B 1 128 ? 12.053 48.708 26.851 1.00 23.50 127 GLN B O 1
ATOM 2258 N N . ALA B 1 129 ? 10.347 50.118 26.502 1.00 21.21 128 ALA B N 1
ATOM 2259 C CA . ALA B 1 129 ? 9.699 49.854 27.802 1.00 21.12 128 ALA B CA 1
ATOM 2260 C C . ALA B 1 129 ? 9.117 48.459 27.770 1.00 23.07 128 ALA B C 1
ATOM 2261 O O . ALA B 1 129 ? 8.451 48.087 26.818 1.00 23.17 128 ALA B O 1
ATOM 2263 N N . GLU B 1 130 ? 9.335 47.697 28.829 1.00 24.92 129 GLU B N 1
ATOM 2264 C CA . GLU B 1 130 ? 8.821 46.336 28.871 1.00 27.15 129 GLU B CA 1
ATOM 2265 C C . GLU B 1 130 ? 7.312 46.331 29.037 1.00 25.85 129 GLU B C 1
ATOM 2266 O O . GLU B 1 130 ? 6.726 47.211 29.686 1.00 24.77 129 GLU B O 1
ATOM 2269 N N . GLY B 1 131 ? 6.690 45.360 28.386 1.00 27.65 130 GLY B N 1
ATOM 2270 C CA . GLY B 1 131 ? 5.248 45.129 28.514 1.00 27.37 130 GLY B CA 1
ATOM 2271 C C . GLY B 1 131 ? 4.313 46.117 27.833 1.00 27.51 130 GLY B C 1
ATOM 2272 O O . GLY B 1 131 ? 3.114 46.157 28.152 1.00 29.54 130 GLY B O 1
ATOM 2273 N N . ILE B 1 132 ? 4.853 46.932 26.929 1.00 23.93 131 ILE B N 1
ATOM 2274 C CA . ILE B 1 132 ? 4.068 47.918 26.223 1.00 23.67 131 ILE B CA 1
ATOM 2275 C C . ILE B 1 132 ? 3.959 47.455 24.766 1.00 22.03 131 ILE B C 1
ATOM 2276 O O . ILE B 1 132 ? 4.960 47.301 24.075 1.00 22.89 131 ILE B O 1
ATOM 2281 N N . ALA B 1 133 ? 2.743 47.248 24.293 1.00 20.93 132 ALA B N 1
ATOM 2282 C CA . ALA B 1 133 ? 2.546 46.688 22.957 1.00 21.20 132 ALA B CA 1
ATOM 2283 C C . ALA B 1 133 ? 2.886 47.653 21.836 1.00 20.40 132 ALA B C 1
ATOM 2284 O O . ALA B 1 133 ? 3.355 47.221 20.783 1.00 21.05 132 ALA B O 1
ATOM 2286 N N . ARG B 1 134 ? 2.599 48.935 22.034 1.00 19.09 133 ARG B N 1
ATOM 2287 C CA A ARG B 1 134 ? 2.809 49.938 21.003 0.50 17.99 133 ARG B CA 1
ATOM 2288 C CA B ARG B 1 134 ? 2.830 49.952 21.019 0.50 19.84 133 ARG B CA 1
ATOM 2289 C C . ARG B 1 134 ? 3.657 51.078 21.572 1.00 19.39 133 ARG B C 1
ATOM 2290 O O . ARG B 1 134 ? 3.211 51.825 22.430 1.00 19.75 133 ARG B O 1
ATOM 2305 N N . LEU B 1 135 ? 4.883 51.182 21.104 1.00 17.20 134 LEU B N 1
ATOM 2306 C CA . LEU B 1 135 ? 5.779 52.229 21.537 1.00 16.46 134 LEU B CA 1
ATOM 2307 C C . LEU B 1 135 ? 5.842 53.223 20.396 1.00 17.36 134 LEU B C 1
ATOM 2308 O O . LEU B 1 135 ? 6.524 52.989 19.405 1.00 17.56 134 LEU B O 1
ATOM 2313 N N . GLU B 1 136 ? 5.097 54.316 20.494 1.00 17.03 135 GLU B N 1
ATOM 2314 C CA . GLU B 1 136 ? 4.957 55.264 19.420 1.00 16.91 135 GLU B CA 1
ATOM 2315 C C . GLU B 1 136 ? 4.679 56.623 20.032 1.00 16.73 135 GLU B C 1
ATOM 2316 O O . GLU B 1 136 ? 4.573 56.749 21.257 1.00 17.02 135 GLU B O 1
ATOM 2322 N N . LEU B 1 137 ? 4.578 57.650 19.210 1.00 16.60 136 LEU B N 1
ATOM 2323 C CA . LEU B 1 137 ? 4.337 58.993 19.735 1.00 17.83 136 LEU B CA 1
ATOM 2324 C C . LEU B 1 137 ? 2.934 59.135 20.337 1.00 18.09 136 LEU B C 1
ATOM 2325 O O . LEU B 1 137 ? 1.959 58.642 19.791 1.00 18.67 136 LEU B O 1
ATOM 2330 N N . GLY B 1 138 ? 2.853 59.818 21.472 1.00 16.34 137 GLY B N 1
ATOM 2331 C CA . GLY B 1 138 ? 1.576 60.079 22.105 1.00 16.91 137 GLY B CA 1
ATOM 2332 C C . GLY B 1 138 ? 0.760 61.110 21.343 1.00 16.61 137 GLY B C 1
ATOM 2333 O O . GLY B 1 138 ? 1.292 62.107 20.836 1.00 17.77 137 GLY B O 1
ATOM 2334 N N . ASP B 1 139 ? -0.541 60.850 21.251 1.00 17.26 138 ASP B N 1
ATOM 2335 C CA . ASP B 1 139 ? -1.522 61.784 20.643 1.00 19.07 138 ASP B CA 1
ATOM 2336 C C . ASP B 1 139 ? -1.323 62.026 19.146 1.00 18.94 138 ASP B C 1
ATOM 2337 O O . ASP B 1 139 ? -1.880 62.956 18.579 1.00 21.64 138 ASP B O 1
ATOM 2342 N N . PHE B 1 140 ? -0.523 61.198 18.499 1.00 18.83 139 PHE B N 1
ATOM 2343 C CA . PHE B 1 140 ? -0.196 61.374 17.102 1.00 17.98 139 PHE B CA 1
ATOM 2344 C C . PHE B 1 140 ? -1.159 60.520 16.299 1.00 18.72 139 PHE B C 1
ATOM 2345 O O . PHE B 1 140 ? -1.308 59.327 16.572 1.00 19.37 139 PHE B O 1
ATOM 2353 N N . ASP B 1 141 ? -1.759 61.127 15.280 1.00 19.67 140 ASP B N 1
ATOM 2354 C CA . ASP B 1 141 ? -2.759 60.446 14.448 1.00 19.34 140 ASP B CA 1
ATOM 2355 C C . ASP B 1 141 ? -2.095 59.617 13.357 1.00 18.47 140 ASP B C 1
ATOM 2356 O O . ASP B 1 141 ? -2.113 59.980 12.180 1.00 17.84 140 ASP B O 1
ATOM 2361 N N . TYR B 1 142 ? -1.515 58.491 13.729 1.00 18.11 141 TYR B N 1
ATOM 2362 C CA . TYR B 1 142 ? -0.808 57.671 12.760 1.00 16.10 141 TYR B CA 1
ATOM 2363 C C . TYR B 1 142 ? -1.693 57.248 11.581 1.00 16.30 141 TYR B C 1
ATOM 2364 O O . TYR B 1 142 ? -1.278 57.366 10.420 1.00 17.06 141 TYR B O 1
ATOM 2373 N N . ALA B 1 143 ? -2.887 56.760 11.876 1.00 19.90 142 ALA B N 1
ATOM 2374 C CA . ALA B 1 143 ? -3.748 56.298 10.800 1.00 19.42 142 ALA B CA 1
ATOM 2375 C C . ALA B 1 143 ? -4.131 57.446 9.831 1.00 19.21 142 ALA B C 1
ATOM 2376 O O . ALA B 1 143 ? -4.002 57.306 8.607 1.00 19.61 142 ALA B O 1
ATOM 2378 N N . GLY B 1 144 ? -4.481 58.599 10.380 1.00 18.63 143 GLY B N 1
ATOM 2379 C CA . GLY B 1 144 ? -4.877 59.755 9.551 1.00 19.13 143 GLY B CA 1
ATOM 2380 C C . GLY B 1 144 ? -3.732 60.351 8.743 1.00 19.67 143 GLY B C 1
ATOM 2381 O O . GLY B 1 144 ? -3.925 60.931 7.674 1.00 20.43 143 GLY B O 1
ATOM 2382 N N . ARG B 1 145 ? -2.519 60.231 9.277 1.00 18.25 144 ARG B N 1
ATOM 2383 C CA . ARG B 1 145 ? -1.311 60.712 8.627 1.00 18.26 144 ARG B CA 1
ATOM 2384 C C . ARG B 1 145 ? -0.678 59.726 7.629 1.00 17.88 144 ARG B C 1
ATOM 2385 O O . ARG B 1 145 ? 0.386 59.986 7.043 1.00 20.63 144 ARG B O 1
ATOM 2393 N N . GLY B 1 146 ? -1.334 58.577 7.440 1.00 18.61 145 GLY B N 1
ATOM 2394 C CA . GLY B 1 146 ? -0.909 57.629 6.426 1.00 18.43 145 GLY B CA 1
ATOM 2395 C C . GLY B 1 146 ? 0.170 56.658 6.825 1.00 19.73 145 GLY B C 1
ATOM 2396 O O . GLY B 1 146 ? 0.783 56.034 5.991 1.00 20.76 145 GLY B O 1
ATOM 2397 N N . TYR B 1 147 ? 0.464 56.572 8.114 1.00 18.80 146 TYR B N 1
ATOM 2398 C CA . TYR B 1 147 ? 1.431 55.585 8.584 1.00 19.13 146 TYR B CA 1
ATOM 2399 C C . TYR B 1 147 ? 0.764 54.227 8.724 1.00 20.02 146 TYR B C 1
ATOM 2400 O O . TYR B 1 147 ? -0.412 54.162 9.071 1.00 20.50 146 TYR B O 1
ATOM 2409 N N . ARG B 1 148 ? 1.508 53.142 8.488 1.00 20.34 147 ARG B N 1
ATOM 2410 C CA . ARG B 1 148 ? 0.913 51.821 8.717 1.00 21.12 147 ARG B CA 1
ATOM 2411 C C . ARG B 1 148 ? 0.759 51.680 10.203 1.00 17.57 147 ARG B C 1
ATOM 2412 O O . ARG B 1 148 ? 1.621 52.148 10.987 1.00 17.89 147 ARG B O 1
ATOM 2420 N N . VAL B 1 149 ? -0.308 51.027 10.587 1.00 17.06 148 VAL B N 1
ATOM 2421 C CA A VAL B 1 149 ? -0.611 50.752 11.963 0.50 17.72 148 VAL B CA 1
ATOM 2422 C CA B VAL B 1 149 ? -0.567 50.746 11.985 0.50 18.08 148 VAL B CA 1
ATOM 2423 C C . VAL B 1 149 ? -0.515 49.273 12.301 1.00 18.81 148 VAL B C 1
ATOM 2424 O O . VAL B 1 149 ? -0.382 48.921 13.443 1.00 21.70 148 VAL B O 1
ATOM 2431 N N . THR B 1 150 ? -0.585 48.410 11.299 1.00 15.94 149 THR B N 1
ATOM 2432 C CA . THR B 1 150 ? -0.517 46.973 11.458 1.00 16.96 149 THR B CA 1
ATOM 2433 C C . THR B 1 150 ? 0.611 46.458 10.576 1.00 15.81 149 THR B C 1
ATOM 2434 O O . THR B 1 150 ? 0.817 46.956 9.439 1.00 16.02 149 THR B O 1
ATOM 2438 N N . SER B 1 151 ? 1.358 45.454 11.047 1.00 15.99 150 SER B N 1
ATOM 2439 C CA . SER B 1 151 ? 2.457 44.949 10.261 1.00 15.08 150 SER B CA 1
ATOM 2440 C C . SER B 1 151 ? 1.969 44.453 8.876 1.00 13.09 150 SER B C 1
ATOM 2441 O O . SER B 1 151 ? 0.983 43.739 8.761 1.00 14.35 150 SER B O 1
ATOM 2444 N N . PRO B 1 152 ? 2.720 44.830 7.810 1.00 14.05 151 PRO B N 1
ATOM 2445 C CA . PRO B 1 152 ? 2.448 44.254 6.493 1.00 13.79 151 PRO B CA 1
ATOM 2446 C C . PRO B 1 152 ? 2.711 42.753 6.398 1.00 13.05 151 PRO B C 1
ATOM 2447 O O . PRO B 1 152 ? 2.130 42.122 5.544 1.00 13.60 151 PRO B O 1
ATOM 2451 N N . ARG B 1 153 ? 3.539 42.223 7.304 1.00 13.14 152 ARG B N 1
ATOM 2452 C CA . ARG B 1 153 ? 3.900 40.827 7.212 1.00 13.46 152 ARG B CA 1
ATOM 2453 C C . ARG B 1 153 ? 2.847 39.893 7.794 1.00 13.39 152 ARG B C 1
ATOM 2454 O O . ARG B 1 153 ? 2.355 40.139 8.889 1.00 14.81 152 ARG B O 1
ATOM 2462 N N . LYS B 1 154 ? 2.571 38.808 7.107 1.00 13.93 153 LYS B N 1
ATOM 2463 C CA . LYS B 1 154 ? 1.642 37.809 7.661 1.00 16.22 153 LYS B CA 1
ATOM 2464 C C . LYS B 1 154 ? 2.249 37.213 8.937 1.00 17.56 153 LYS B C 1
ATOM 2465 O O . LYS B 1 154 ? 3.432 36.842 8.950 1.00 19.12 153 LYS B O 1
ATOM 2471 N N . PRO B 1 155 ? 1.480 37.207 10.052 1.00 19.55 154 PRO B N 1
ATOM 2472 C CA . PRO B 1 155 ? 2.044 36.632 11.264 1.00 21.55 154 PRO B CA 1
ATOM 2473 C C . PRO B 1 155 ? 2.311 35.123 11.103 1.00 22.64 154 PRO B C 1
ATOM 2474 O O . PRO B 1 155 ? 1.619 34.441 10.368 1.00 20.91 154 PRO B O 1
ATOM 2478 N N . ALA B 1 156 ? 3.344 34.650 11.796 1.00 25.33 155 ALA B N 1
ATOM 2479 C CA . ALA B 1 156 ? 3.733 33.243 11.741 1.00 29.81 155 ALA B CA 1
ATOM 2480 C C . ALA B 1 156 ? 2.656 32.403 12.435 1.00 33.29 155 ALA B C 1
ATOM 2481 O O . ALA B 1 156 ? 2.340 31.294 11.969 1.00 35.77 155 ALA B O 1
#

Foldseek 3Di:
DDQAQDDQVLVVLVVLVLVCLLVLPLVSLVQEDQQAKEWEKPDLPAIQGGSSRVSNVSSVLCVPQVWHKDFPDKAADRVQQKIKTWMWIQSPNVRDIWTWMWIWHDDSVVSHTRYIYIDTPDDDDPPDPDTGIGPDPCVVVVHDDDDPVDDD/DFADQVLCVLVVLVLVCLLVLPLVSLLQEDQQAKEWEKPPVVTIQGGSNSVSNVSSVQCVPQVWHKDFPDKAADRVQQKIKTWMKIQSPNVRDIWTWMWIWHADVVSSHTRYIYIDTPDDDDPPDPDTGIGPDPCVVVPHDDDDPDDDD

Organism: Methylibium petroleiphilum (strain ATCC BAA-1232 / LMG 22953 / PM1) (NCBI:txid420662)

Solvent-accessible surface area: 12864 Å² total

Secondary structure (DSSP, 8-state):
-------S---HHHHHHHHHHHTT-S---TTEEEEEEEE-B----S-EESHHHHHHHHHHHHHHH-EEEEEEEEEEETTTTEEEEEEEEEEGGGTEEEEEEEEEEEETTTTEEEEEEEEES-PPPTT-SEE-BTT--TTTTT---S-TTS--/----S---HHHHHHHHHHHTT-S---TTEEEEEEEE-B----S-EESHHHHHHHHHHHHHHH-EEEEEEEEEEETTTTEEEEEEEEEEGGGTEEEEEEEEEEEETTTTEEEEEEEEES-PPPTT-SEE-BTT--TTTTT---S-SSPP-

Nearest PDB structures (foldseek):
  3g16-assembly1_B  TM=9.896E-01  e=1.074E-28  Methylibium petroleiphilum PM1
  5kp1-assembly2_C  TM=7.530E-01  e=5.159E-06  Pseudomonas putida
  6f4y-assembly2_B  TM=7.444E-01  e=7.854E-06  Pseudomonas putida
  7rxf-assembly1_B  TM=7.404E-01  e=5.818E-06  Pseudomonas putida
  5iep-assembly1_A  TM=6.862E-01  e=4.384E-04  synthetic construct

Sequence (301 aa):
GTAPTLSRRRAAEKKVIRRTYYDGCNEADEEAKKIACFVPEAVHYFPAGYGGAFRGAAQIAHRWRTTAVETLGSYWTIDALVIDAETAEAAIEWTHFKTNQDKVLRGAECVEFDRASGLIREIRAFYASPQAEGIARRLELGDFDYAGRGYRVTSPRKPAPTLSRAAEKVIRTYYDGCNEADEAKKIACFVPEAVHYFPAGYGGAFRGAAQIAHRWRTAVETLGSYWTIDALVIDAEETAEAAIEWTHFKTNQDKVLRGAECVEFDRASGLIREIRAFYASPQAEGIARRLELGDFDYAGRGYRVVTSPRKPA